Protein AF-A0A9P6FKT6-F1 (afdb_monomer)

Solvent-accessible surface area (backbone atoms only — not comparable to full-atom values): 11747 Å² total; per-residue (Å²): 127,68,67,65,59,50,51,54,50,52,52,52,50,52,52,50,52,52,50,49,52,50,50,51,51,48,51,54,47,50,63,70,66,49,71,76,77,70,48,78,55,97,65,66,48,31,38,35,36,41,23,12,37,68,32,39,19,70,89,50,87,62,50,102,85,41,67,44,21,54,38,38,55,48,65,63,50,52,77,70,40,83,84,63,68,70,24,74,44,64,39,68,52,31,34,83,82,35,32,37,64,43,42,20,52,51,88,77,43,89,55,90,74,62,33,49,56,38,53,54,46,67,66,37,71,75,53,39,65,28,42,33,39,39,38,38,54,40,73,42,24,71,73,37,74,82,79,59,49,50,45,67,53,42,50,53,34,50,52,52,38,51,52,53,54,68,73,43,60,94,59,85,54,52,74,45,81,47,69,58,86,65,86,66,42,84,77,81,45,53,73,69,47,48,50,42,53,52,50,32,32,53,56,50,53,68,71,72,108

pLDDT: mean 86.79, std 10.55, range [47.12, 97.44]

InterPro domains:
  IPR036514 SGNH hydrolase superfamily [G3DSA:3.40.50.1110] (35-209)

Foldseek 3Di:
DVPVVVVVVVVVVVVVVVVVVVVVVVVVVCVVPPDDQPQDDPDEAEEEEAEECQQQAPVDDDDPPQHHHPQRVCVVVVVVPPVPSHHYDYHGLYDYLDALLLLAQQVPHPDPDGRCSVVVLLPDPRNLRHQEYEYYHHLNLLVDVVVRQFLVNRLVSVVRSVVVSCVGHDDGHHYHYDQHDLVCCVPPPDPVSSVRSVSSRVSNVVVVD

Organism: NCBI:txid979761

Radius of gyration: 27.17 Å; Cα contacts (8 Å, |Δi|>4): 281; chains: 1; bounding box: 47×52×88 Å

Secondary structure (DSSP, 8-state):
-HHHHHHHHHHHHHHHHHHHHHHHHHHHHHHHHS----S--S-EEEEEEEESHHHHTTT---BTTB--HHHHHHHHHGGG-TT--SEEEEEEEE-TT--GGGGS-TTT---SSPP-HHHHHHH-HHHHT-SEEEEE--TTGGG-BTTB--HHHHHHHHHHHHHHHHHSSSS--EEEEPPPP-TTHHHH--HHHHHHHHHHHHHHHHHH-

Mean predicted aligned error: 9.85 Å

Structure (mmCIF, N/CA/C/O backbone):
data_AF-A0A9P6FKT6-F1
#
_entry.id   AF-A0A9P6FKT6-F1
#
loop_
_atom_site.group_PDB
_atom_site.id
_atom_site.type_symbol
_atom_site.label_atom_id
_atom_site.label_alt_id
_atom_site.label_comp_id
_atom_site.label_asym_id
_atom_site.label_entity_id
_atom_site.label_seq_id
_atom_site.pdbx_PDB_ins_code
_atom_site.Cartn_x
_atom_site.Cartn_y
_atom_site.Cartn_z
_atom_site.occupancy
_atom_site.B_iso_or_equiv
_atom_site.auth_seq_id
_atom_site.auth_comp_id
_atom_site.auth_asym_id
_atom_site.auth_atom_id
_atom_site.pdbx_PDB_model_num
ATOM 1 N N . MET A 1 1 ? -28.806 -34.125 67.312 1.00 55.69 1 MET A N 1
ATOM 2 C CA . MET A 1 1 ? -28.184 -32.831 66.933 1.00 55.69 1 MET A CA 1
ATOM 3 C C . MET A 1 1 ? -27.814 -32.693 65.443 1.00 55.69 1 MET A C 1
ATOM 5 O O . MET A 1 1 ? -27.577 -31.571 65.020 1.00 55.69 1 MET A O 1
ATOM 9 N N . GLY A 1 2 ? -27.825 -33.751 64.611 1.00 62.91 2 GLY A N 1
ATOM 10 C CA . GLY A 1 2 ? -27.436 -33.650 63.185 1.00 62.91 2 GLY A CA 1
ATOM 11 C C . GLY A 1 2 ? -28.454 -33.003 62.224 1.00 62.91 2 GLY A C 1
ATOM 12 O O . GLY A 1 2 ? -28.061 -32.458 61.196 1.00 62.91 2 GLY A O 1
ATOM 13 N N . GLY A 1 3 ? -29.753 -33.000 62.554 1.00 70.44 3 GLY A N 1
ATOM 14 C CA . GLY A 1 3 ? -30.801 -32.468 61.664 1.00 70.44 3 GLY A CA 1
ATOM 15 C C . GLY A 1 3 ? -30.738 -30.950 61.455 1.00 70.44 3 GLY A C 1
ATOM 16 O O . GLY A 1 3 ? -30.860 -30.475 60.331 1.00 70.44 3 GLY A O 1
ATOM 17 N N . ILE A 1 4 ? -30.458 -30.188 62.516 1.00 75.88 4 ILE A N 1
ATOM 18 C CA . ILE A 1 4 ? -30.400 -28.715 62.472 1.00 75.88 4 ILE A CA 1
ATOM 19 C C . ILE A 1 4 ? -29.209 -28.232 61.628 1.00 75.88 4 ILE A C 1
ATOM 21 O O . ILE A 1 4 ? -29.344 -27.297 60.841 1.00 75.88 4 ILE A O 1
ATOM 25 N N . GLN A 1 5 ? -28.058 -28.907 61.726 1.00 78.00 5 GLN A N 1
ATOM 26 C CA . GLN A 1 5 ? -26.889 -28.595 60.898 1.00 78.00 5 GLN A CA 1
ATOM 27 C C . GLN A 1 5 ? -27.121 -28.908 59.414 1.00 78.00 5 GLN A C 1
ATOM 29 O O . GLN A 1 5 ? -26.661 -28.159 58.552 1.00 78.00 5 GLN A O 1
ATOM 34 N N . SER A 1 6 ? -27.866 -29.976 59.107 1.00 79.81 6 SER A N 1
ATOM 35 C CA . SER A 1 6 ? -28.230 -30.324 57.729 1.00 79.81 6 SER A CA 1
ATOM 36 C C . SER A 1 6 ? -29.133 -29.260 57.095 1.00 79.81 6 SER A C 1
ATOM 38 O O . SER A 1 6 ? -28.854 -28.780 55.996 1.00 79.81 6 SER A O 1
ATOM 40 N N . VAL A 1 7 ? -30.149 -28.794 57.830 1.00 85.06 7 VAL A N 1
ATOM 41 C CA . VAL A 1 7 ? -31.054 -27.724 57.376 1.00 85.06 7 VAL A CA 1
ATOM 42 C C . VAL A 1 7 ? -30.296 -26.415 57.136 1.00 85.06 7 VAL A C 1
ATOM 44 O O . VAL A 1 7 ? -30.446 -25.809 56.077 1.00 85.06 7 VAL A O 1
ATOM 47 N N . PHE A 1 8 ? -29.411 -26.012 58.053 1.00 87.50 8 PHE A N 1
ATOM 48 C CA . PHE A 1 8 ? -28.569 -24.822 57.867 1.00 87.50 8 PHE A CA 1
ATOM 49 C C . PHE A 1 8 ? -27.692 -24.907 56.612 1.00 87.50 8 PHE A C 1
ATOM 51 O O . PHE A 1 8 ? -27.502 -23.913 55.908 1.00 87.50 8 PHE A O 1
ATOM 58 N N . ARG A 1 9 ? -27.169 -26.099 56.305 1.00 86.88 9 ARG A N 1
ATOM 59 C CA . ARG A 1 9 ? -26.341 -26.330 55.119 1.00 86.88 9 ARG A CA 1
ATOM 60 C C . ARG A 1 9 ? -27.159 -26.213 53.832 1.00 86.88 9 ARG A C 1
ATOM 62 O O . ARG A 1 9 ? -26.701 -25.560 52.899 1.00 86.88 9 ARG A O 1
ATOM 69 N N . ILE A 1 10 ? -28.368 -26.773 53.806 1.00 91.12 10 ILE A N 1
ATOM 70 C CA . ILE A 1 10 ? -29.293 -26.682 52.664 1.00 91.12 10 ILE A CA 1
ATOM 71 C C . ILE A 1 10 ? -29.686 -25.225 52.406 1.00 91.12 10 ILE A C 1
ATOM 73 O O . ILE A 1 10 ? -29.565 -24.752 51.277 1.00 91.12 10 ILE A O 1
ATOM 77 N N . VAL A 1 11 ? -30.070 -24.487 53.453 1.00 92.12 11 VAL A N 1
ATOM 78 C CA . VAL A 1 11 ? -30.431 -23.065 53.341 1.00 92.12 11 VAL A CA 1
ATOM 79 C C . VAL A 1 11 ? -29.253 -22.246 52.813 1.00 92.12 11 VAL A C 1
ATOM 81 O O . VAL A 1 11 ? -29.427 -21.444 51.900 1.00 92.12 11 VAL A O 1
ATOM 84 N N . LYS A 1 12 ? -28.036 -22.481 53.319 1.00 91.81 12 LYS A N 1
ATOM 85 C CA . LYS A 1 12 ? -26.830 -21.777 52.859 1.00 91.81 12 LYS A CA 1
ATOM 86 C C . LYS A 1 12 ? -26.520 -22.050 51.383 1.00 91.81 12 LYS A C 1
ATOM 88 O O . LYS A 1 12 ? -26.193 -21.115 50.650 1.00 91.81 12 LYS A O 1
ATOM 93 N N . VAL A 1 13 ? -26.624 -23.304 50.938 1.00 92.94 13 VAL A N 1
ATOM 94 C CA . VAL A 1 13 ? -26.422 -23.677 49.526 1.00 92.94 13 VAL A CA 1
ATOM 95 C C . VAL A 1 13 ? -27.481 -23.021 48.645 1.00 92.94 13 VAL A C 1
ATOM 97 O O . VAL A 1 13 ? -27.123 -22.382 47.660 1.00 92.94 13 VAL A O 1
ATOM 100 N N . PHE A 1 14 ? -28.755 -23.093 49.036 1.00 94.56 14 PHE A N 1
ATOM 101 C CA . PHE A 1 14 ? -29.853 -22.455 48.311 1.00 94.56 14 PHE A CA 1
ATOM 102 C C . PHE A 1 14 ? -29.625 -20.946 48.143 1.00 94.56 14 PHE A C 1
ATOM 104 O O . PHE A 1 14 ? -29.667 -20.434 47.028 1.00 94.56 14 PHE A O 1
ATOM 111 N N . LEU A 1 15 ? -29.273 -20.242 49.223 1.00 94.69 15 LEU A N 1
ATOM 112 C CA . LEU A 1 15 ? -28.990 -18.804 49.190 1.00 94.69 15 LEU A CA 1
ATOM 113 C C . LEU A 1 15 ? -27.784 -18.467 48.302 1.00 94.69 15 LEU A C 1
ATOM 115 O O . LEU A 1 15 ? -27.814 -17.483 47.567 1.00 94.69 15 LEU A O 1
ATOM 119 N N . THR A 1 16 ? -26.745 -19.305 48.323 1.00 92.94 16 THR A N 1
ATOM 120 C CA . THR A 1 16 ? -25.554 -19.131 47.475 1.00 92.94 16 THR A CA 1
ATOM 121 C C . THR A 1 16 ? -25.898 -19.286 45.994 1.00 92.94 16 THR A C 1
ATOM 123 O O . THR A 1 16 ? -25.468 -18.472 45.179 1.00 92.94 16 THR A O 1
ATOM 126 N N . VAL A 1 17 ? -26.711 -20.287 45.648 1.00 94.81 17 VAL A N 1
ATOM 127 C CA . VAL A 1 17 ? -27.193 -20.514 44.279 1.00 94.81 17 VAL A CA 1
ATOM 128 C C . VAL A 1 17 ? -28.079 -19.355 43.820 1.00 94.81 17 VAL A C 1
ATOM 130 O O . VAL A 1 17 ? -27.871 -18.826 42.730 1.00 94.81 17 VAL A O 1
ATOM 133 N N . CYS A 1 18 ? -29.000 -18.888 44.667 1.00 94.81 18 CYS A N 1
ATOM 134 C CA . CYS A 1 18 ? -29.830 -17.720 44.373 1.00 94.81 18 CYS A CA 1
ATOM 135 C C . CYS A 1 18 ? -28.979 -16.471 44.116 1.00 94.81 18 CYS A C 1
ATOM 137 O O . CYS A 1 18 ? -29.170 -15.812 43.099 1.00 94.81 18 CYS A O 1
ATOM 139 N N . ILE A 1 19 ? -27.996 -16.175 44.976 1.00 95.19 19 ILE A N 1
ATOM 140 C CA . ILE A 1 19 ? -27.073 -15.042 44.793 1.00 95.19 19 ILE A CA 1
ATOM 141 C C . ILE A 1 19 ? -26.264 -15.190 43.500 1.00 95.19 19 ILE A C 1
ATOM 143 O O . ILE A 1 19 ? -26.048 -14.198 42.804 1.00 95.19 19 ILE A O 1
ATOM 147 N N . PHE A 1 20 ? -25.815 -16.401 43.162 1.00 94.75 20 PHE A N 1
ATOM 148 C CA . PHE A 1 20 ? -25.083 -16.658 41.924 1.00 94.75 20 PHE A CA 1
ATOM 149 C C . PHE A 1 20 ? -25.928 -16.321 40.691 1.00 94.75 20 PHE A C 1
ATOM 151 O O . PHE A 1 20 ? -25.476 -15.551 39.844 1.00 94.75 20 PHE A O 1
ATOM 158 N N . TYR A 1 21 ? -27.171 -16.806 40.619 1.00 95.69 21 TYR A N 1
ATOM 159 C CA . TYR A 1 21 ? -28.069 -16.492 39.504 1.00 95.69 21 TYR A CA 1
ATOM 160 C C . TYR A 1 21 ? -28.479 -15.018 39.465 1.00 95.69 21 TYR A C 1
ATOM 162 O O . TYR A 1 21 ? -28.586 -14.451 38.381 1.00 95.69 21 TYR A O 1
ATOM 170 N N . LEU A 1 22 ? -28.632 -14.368 40.622 1.00 94.94 22 LEU A N 1
ATOM 171 C CA . LEU A 1 22 ? -28.893 -12.928 40.704 1.00 94.94 22 LEU A CA 1
ATOM 172 C C . LEU A 1 22 ? -27.715 -12.119 40.145 1.00 94.94 22 LEU A C 1
ATOM 174 O O . LEU A 1 22 ? -27.918 -11.193 39.365 1.00 94.94 22 LEU A O 1
ATOM 178 N N . LYS A 1 23 ? -26.477 -12.509 40.477 1.00 91.50 23 LYS A N 1
ATOM 179 C CA . LYS A 1 23 ? -25.261 -11.911 39.906 1.00 91.50 23 LYS A CA 1
ATOM 180 C C . LYS A 1 23 ? -25.147 -12.171 38.407 1.00 91.50 23 LYS A C 1
ATOM 182 O O . LYS A 1 23 ? -24.790 -11.256 37.674 1.00 91.50 23 LYS A O 1
ATOM 187 N N . LEU A 1 24 ? -25.471 -13.378 37.943 1.00 92.38 24 LEU A N 1
ATOM 188 C CA . LEU A 1 24 ? -25.461 -13.709 36.518 1.00 92.38 24 LEU A CA 1
ATOM 189 C C . LEU A 1 24 ? -26.480 -12.851 35.752 1.00 92.38 24 LEU A C 1
ATOM 191 O O . LEU A 1 24 ? -26.141 -12.225 34.752 1.00 92.38 24 LEU A O 1
ATOM 195 N N . GLY A 1 25 ? -27.706 -12.755 36.274 1.00 92.38 25 GLY A N 1
ATOM 196 C CA . GLY A 1 25 ? -28.758 -11.894 35.738 1.00 92.38 25 GLY A CA 1
ATOM 197 C C . GLY A 1 25 ? -28.356 -10.421 35.737 1.00 92.38 25 GLY A C 1
ATOM 198 O O . GLY A 1 25 ? -28.562 -9.737 34.740 1.00 92.38 25 GLY A O 1
ATOM 199 N N . PHE A 1 26 ? -27.700 -9.949 36.801 1.00 90.38 26 PHE A N 1
ATOM 200 C CA . PHE A 1 26 ? -27.157 -8.593 36.868 1.00 90.38 26 PHE A CA 1
ATOM 201 C C . PHE A 1 26 ? -26.069 -8.347 35.815 1.00 90.38 26 PHE A C 1
ATOM 203 O O . PHE A 1 26 ? -26.076 -7.294 35.193 1.00 90.38 26 PHE A O 1
ATOM 210 N N . ILE A 1 27 ? -25.174 -9.307 35.555 1.00 87.25 27 ILE A N 1
ATOM 211 C CA . ILE A 1 27 ? -24.160 -9.197 34.491 1.00 87.25 27 ILE A CA 1
ATOM 212 C C . ILE A 1 27 ? -24.825 -9.119 33.112 1.00 87.25 27 ILE A C 1
ATOM 214 O O . ILE A 1 27 ? -24.447 -8.280 32.296 1.00 87.25 27 ILE A O 1
ATOM 218 N N . HIS A 1 28 ? -25.832 -9.954 32.847 1.00 83.69 28 HIS A N 1
ATOM 219 C CA . HIS A 1 28 ? -26.574 -9.907 31.585 1.00 83.69 28 HIS A CA 1
ATOM 220 C C . HIS A 1 28 ? -27.345 -8.594 31.417 1.00 83.69 28 HIS A C 1
ATOM 222 O O . HIS A 1 28 ? -27.323 -8.010 30.335 1.00 83.69 28 HIS A O 1
ATOM 228 N N . LEU A 1 29 ? -27.971 -8.101 32.487 1.00 85.06 29 LEU A N 1
ATOM 229 C CA . LEU A 1 29 ? -28.675 -6.824 32.495 1.00 85.06 29 LEU A CA 1
ATOM 230 C C . LEU A 1 29 ? -27.705 -5.653 32.297 1.00 85.06 29 LEU A C 1
ATOM 232 O O . LEU A 1 29 ? -27.955 -4.804 31.451 1.00 85.06 29 LEU A O 1
ATOM 236 N N . ALA A 1 30 ? -26.579 -5.635 33.014 1.00 83.62 30 ALA A N 1
ATOM 237 C CA . ALA A 1 30 ? -25.536 -4.625 32.864 1.00 83.62 30 ALA A CA 1
ATOM 238 C C . ALA A 1 30 ? -24.989 -4.608 31.433 1.00 83.62 30 ALA A C 1
ATOM 240 O O . ALA A 1 30 ? -24.900 -3.546 30.836 1.00 83.62 30 ALA A O 1
ATOM 241 N N . ARG A 1 31 ? -24.736 -5.776 30.835 1.00 76.69 31 ARG A N 1
ATOM 242 C CA . ARG A 1 31 ? -24.299 -5.896 29.438 1.00 76.69 31 ARG A CA 1
ATOM 243 C C . ARG A 1 31 ? -25.372 -5.472 28.427 1.00 76.69 31 ARG A C 1
ATOM 245 O O . ARG A 1 31 ? -25.035 -4.983 27.357 1.00 76.69 31 ARG A O 1
ATOM 252 N N . SER A 1 32 ? -26.654 -5.661 28.743 1.00 72.00 32 SER A N 1
ATOM 253 C CA . SER A 1 32 ? -27.768 -5.217 27.893 1.00 72.00 32 SER A CA 1
ATOM 254 C C . SER A 1 32 ? -28.060 -3.719 28.018 1.00 72.00 32 SER A C 1
ATOM 256 O O . SER A 1 32 ? -28.623 -3.137 27.095 1.00 72.00 32 SER A O 1
ATOM 258 N N . LEU A 1 33 ? -27.734 -3.119 29.165 1.00 77.56 33 LEU A N 1
ATOM 259 C CA . LEU A 1 33 ? -27.891 -1.691 29.450 1.00 77.56 33 LEU A CA 1
ATOM 260 C C . LEU A 1 33 ? -26.617 -0.891 29.166 1.00 77.56 33 LEU A C 1
ATOM 262 O O . LEU A 1 33 ? -26.672 0.339 29.139 1.00 77.56 33 LEU A O 1
ATOM 266 N N . GLU A 1 34 ? -25.481 -1.563 28.965 1.00 59.28 34 GLU A N 1
ATOM 267 C CA . GLU A 1 34 ? -24.244 -0.932 28.529 1.00 59.28 34 GLU A CA 1
ATOM 268 C C . GLU A 1 34 ? -24.529 -0.186 27.220 1.00 59.28 34 GLU A C 1
ATOM 270 O O . GLU A 1 34 ? -24.932 -0.803 26.227 1.00 59.28 34 GLU A O 1
ATOM 275 N N . PRO A 1 35 ? -24.357 1.149 27.191 1.00 56.59 35 PRO A N 1
ATOM 276 C CA . PRO A 1 35 ? -24.501 1.885 25.952 1.00 56.59 35 PRO A CA 1
ATOM 277 C C . PRO A 1 35 ? -23.503 1.299 24.959 1.00 56.59 35 PRO A C 1
ATOM 279 O O . PRO A 1 35 ? -22.335 1.108 25.306 1.00 56.59 35 PRO A O 1
ATOM 282 N N . ALA A 1 36 ? -23.965 1.018 23.736 1.00 56.91 36 ALA A N 1
ATOM 283 C CA . ALA A 1 36 ? -23.102 0.544 22.663 1.00 56.91 36 ALA A CA 1
ATOM 284 C C . ALA A 1 36 ? -21.822 1.386 22.662 1.00 56.91 36 ALA A C 1
ATOM 286 O O . ALA A 1 36 ? -21.895 2.619 22.581 1.00 56.91 36 ALA A O 1
ATOM 287 N N . LEU A 1 37 ? -20.672 0.726 22.850 1.00 51.94 37 LEU A N 1
ATOM 288 C CA . LEU A 1 37 ? -19.381 1.397 22.969 1.00 51.94 37 LEU A CA 1
ATOM 289 C C . LEU A 1 37 ? -19.263 2.384 21.807 1.00 51.94 37 LEU A C 1
ATOM 291 O O . LEU A 1 37 ? -19.314 1.992 20.641 1.00 51.94 37 LEU A O 1
ATOM 295 N N . ARG A 1 38 ? -19.187 3.683 22.118 1.00 47.12 38 ARG A N 1
ATOM 296 C CA . ARG A 1 38 ? -19.104 4.728 21.095 1.00 47.12 38 ARG A CA 1
ATOM 297 C C . ARG A 1 38 ? -17.785 4.556 20.348 1.00 47.12 38 ARG A C 1
ATOM 299 O O . ARG A 1 38 ? -16.755 5.051 20.786 1.00 47.12 38 ARG A O 1
ATOM 306 N N . THR A 1 39 ? -17.837 3.911 19.189 1.00 51.34 39 THR A N 1
ATOM 307 C CA . THR A 1 39 ? -16.699 3.739 18.272 1.00 51.34 39 THR A CA 1
ATOM 308 C C . THR A 1 39 ? -16.292 5.039 17.578 1.00 51.34 39 THR A C 1
ATOM 310 O O . THR A 1 39 ? -15.305 5.060 16.858 1.00 51.34 39 THR A O 1
ATOM 313 N N . LYS A 1 40 ? -17.023 6.144 17.791 1.00 49.72 40 LYS A N 1
ATOM 314 C CA . LYS A 1 40 ? -16.723 7.482 17.261 1.00 49.72 40 LYS A CA 1
ATOM 315 C C . LYS A 1 40 ? -16.350 8.421 18.410 1.00 49.72 40 LYS A C 1
ATOM 317 O O . LYS A 1 40 ? -17.212 9.074 18.999 1.00 49.72 40 LYS A O 1
ATOM 322 N N . GLY A 1 41 ? -15.065 8.435 18.755 1.00 52.81 41 GLY A N 1
ATOM 323 C CA . GLY A 1 41 ? -14.479 9.295 19.786 1.00 52.81 41 GLY A CA 1
ATOM 324 C C . GLY A 1 41 ? -13.796 10.546 19.219 1.00 52.81 41 GLY A C 1
ATOM 325 O O . GLY A 1 41 ? -13.660 10.717 18.012 1.00 52.81 41 GLY A O 1
ATOM 326 N N . ARG A 1 42 ? -13.340 11.432 20.115 1.00 54.97 42 ARG A N 1
ATOM 327 C CA . ARG A 1 42 ? -12.569 12.648 19.773 1.00 54.97 42 ARG A CA 1
ATOM 328 C C . ARG A 1 42 ? -11.134 12.330 19.313 1.00 54.97 42 ARG A C 1
ATOM 330 O O . ARG A 1 42 ? -10.513 13.151 18.645 1.00 54.97 42 ARG A O 1
ATOM 337 N N . TYR A 1 43 ? -10.638 11.140 19.656 1.00 64.69 43 TYR A N 1
ATOM 338 C CA . TYR A 1 43 ? -9.369 10.581 19.198 1.00 64.69 43 TYR A CA 1
ATOM 339 C C . TYR A 1 43 ? -9.649 9.640 18.023 1.00 64.69 43 TYR A C 1
ATOM 341 O O . TYR A 1 43 ? -10.164 8.539 18.215 1.00 64.69 43 TYR A O 1
ATOM 349 N N . ASN A 1 44 ? -9.372 10.115 16.810 1.00 76.50 44 ASN A N 1
ATOM 350 C CA . ASN A 1 44 ? -9.449 9.317 15.593 1.00 76.50 44 ASN A CA 1
ATOM 351 C C . ASN A 1 44 ? -8.030 8.968 15.163 1.00 76.50 44 ASN A C 1
ATOM 353 O O . ASN A 1 44 ? -7.228 9.864 14.889 1.00 76.50 44 ASN A O 1
ATOM 357 N N . HIS A 1 45 ? -7.746 7.676 15.102 1.00 86.94 45 HIS A N 1
ATOM 358 C CA . HIS A 1 45 ? -6.536 7.159 14.489 1.00 86.94 45 HIS A CA 1
ATOM 359 C C . HIS A 1 45 ? -6.721 7.175 12.975 1.00 86.94 45 HIS A C 1
ATOM 361 O O . HIS A 1 45 ? -7.853 7.141 12.482 1.00 86.94 45 HIS A O 1
ATOM 367 N N . SER A 1 46 ? -5.632 7.271 12.219 1.00 89.62 46 SER A N 1
ATOM 368 C CA . SER A 1 46 ? -5.735 7.305 10.762 1.00 89.62 46 SER A CA 1
ATOM 369 C C . SER A 1 46 ? -4.694 6.442 10.076 1.00 89.62 46 SER A C 1
ATOM 371 O O . SER A 1 46 ? -3.529 6.402 10.477 1.00 89.62 46 SER A O 1
ATOM 373 N N . ILE A 1 47 ? -5.165 5.762 9.034 1.00 92.56 47 ILE A N 1
ATOM 374 C CA . ILE A 1 47 ? -4.385 4.939 8.120 1.00 92.56 47 ILE A CA 1
ATOM 375 C C . ILE A 1 47 ? -4.467 5.607 6.755 1.00 92.56 47 ILE A C 1
ATOM 377 O O . ILE A 1 47 ? -5.565 5.876 6.259 1.00 92.56 47 ILE A O 1
ATOM 381 N N . VAL A 1 48 ? -3.321 5.873 6.139 1.00 93.50 48 VAL A N 1
ATOM 382 C CA . VAL A 1 48 ? -3.271 6.292 4.738 1.00 93.50 48 VAL A CA 1
ATOM 383 C C . VAL A 1 48 ? -2.715 5.148 3.904 1.00 93.50 48 VAL A C 1
ATOM 385 O O . VAL A 1 48 ? -1.716 4.530 4.266 1.00 93.50 48 VAL A O 1
ATOM 388 N N . ILE A 1 49 ? -3.387 4.851 2.801 1.00 95.25 49 ILE A N 1
ATOM 389 C CA . ILE A 1 49 ? -2.938 3.868 1.824 1.00 95.25 49 ILE A CA 1
ATOM 390 C C . ILE A 1 49 ? -2.441 4.649 0.618 1.00 95.25 49 ILE A C 1
ATOM 392 O O . ILE A 1 49 ? -3.210 5.369 -0.017 1.00 95.25 49 ILE A O 1
ATOM 396 N N . ILE A 1 50 ? -1.152 4.532 0.343 1.00 95.31 50 ILE A N 1
ATOM 397 C CA . ILE A 1 50 ? -0.490 5.067 -0.839 1.00 95.31 50 ILE A CA 1
ATOM 398 C C . ILE A 1 50 ? -0.338 3.917 -1.818 1.00 95.31 50 ILE A C 1
ATOM 400 O O . ILE A 1 50 ? 0.097 2.832 -1.433 1.00 95.31 50 ILE A O 1
ATOM 404 N N . GLY A 1 51 ? -0.669 4.143 -3.080 1.00 94.50 51 GLY A N 1
ATOM 405 C CA . GLY A 1 51 ? -0.460 3.100 -4.059 1.00 94.50 51 GLY A CA 1
ATOM 406 C C . GLY A 1 51 ? -0.847 3.473 -5.469 1.00 94.50 51 GLY A C 1
ATOM 407 O O . GLY A 1 51 ? -1.133 4.630 -5.781 1.00 94.50 51 GLY A O 1
ATOM 408 N N . ASP A 1 52 ? -0.845 2.454 -6.305 1.00 94.06 52 ASP A N 1
ATOM 409 C CA . ASP A 1 52 ? -1.223 2.524 -7.704 1.00 94.06 52 ASP A CA 1
ATOM 410 C C . ASP A 1 52 ? -2.673 2.039 -7.908 1.00 94.06 52 ASP A C 1
ATOM 412 O O . ASP A 1 52 ? -3.545 2.252 -7.054 1.00 94.06 52 ASP A O 1
ATOM 416 N N . ASP A 1 53 ? -2.947 1.412 -9.051 1.00 92.12 53 ASP A N 1
ATOM 417 C CA . ASP A 1 53 ? -4.272 0.951 -9.463 1.00 92.12 53 ASP A CA 1
ATOM 418 C C . ASP A 1 53 ? -4.909 -0.012 -8.459 1.00 92.12 53 ASP A C 1
ATOM 420 O O . ASP A 1 53 ? -6.110 0.078 -8.183 1.00 92.12 53 ASP A O 1
ATOM 424 N N . HIS A 1 54 ? -4.110 -0.892 -7.854 1.00 89.50 54 HIS A N 1
ATOM 425 C CA . HIS A 1 54 ? -4.611 -1.850 -6.872 1.00 89.50 54 HIS A CA 1
ATOM 426 C C . HIS A 1 54 ? -5.034 -1.168 -5.570 1.00 89.50 54 HIS A C 1
ATOM 428 O O . HIS A 1 54 ? -6.065 -1.513 -4.992 1.00 89.50 54 HIS A O 1
ATOM 434 N N . ALA A 1 55 ? -4.282 -0.163 -5.115 1.00 91.00 55 ALA A N 1
ATOM 435 C CA . ALA A 1 55 ? -4.674 0.614 -3.943 1.00 91.00 55 ALA A CA 1
ATOM 436 C C . ALA A 1 55 ? -5.944 1.427 -4.215 1.00 91.00 55 ALA A C 1
ATOM 438 O O . ALA A 1 55 ? -6.837 1.482 -3.363 1.00 91.00 55 ALA A O 1
ATOM 439 N N . LEU A 1 56 ? -6.047 2.020 -5.410 1.00 90.00 56 LEU A N 1
ATOM 440 C CA . LEU A 1 56 ? -7.221 2.772 -5.852 1.00 90.00 56 LEU A CA 1
ATOM 441 C C . LEU A 1 56 ? -8.471 1.880 -5.985 1.00 90.00 56 LEU A C 1
ATOM 443 O O . LEU A 1 56 ? -9.586 2.349 -5.741 1.00 90.00 56 LEU A O 1
ATOM 447 N N . GLY A 1 57 ? -8.282 0.599 -6.310 1.00 89.00 57 GLY A N 1
ATOM 448 C CA . GLY A 1 57 ? -9.353 -0.371 -6.546 1.00 89.00 57 GLY A CA 1
ATOM 449 C C . GLY A 1 57 ? -9.864 -0.353 -7.979 1.00 89.00 57 GLY A C 1
ATOM 450 O O . GLY A 1 57 ? -11.070 -0.395 -8.217 1.00 89.00 57 GLY A O 1
ATOM 451 N N . VAL A 1 58 ? -8.960 -0.225 -8.950 1.00 87.56 58 VAL A N 1
ATOM 452 C CA . VAL A 1 58 ? -9.316 -0.330 -10.369 1.00 87.56 58 VAL A CA 1
ATOM 453 C C . VAL A 1 58 ? -9.834 -1.740 -10.651 1.00 87.56 58 VAL A C 1
ATOM 455 O O . VAL A 1 58 ? -9.152 -2.723 -10.383 1.00 87.56 58 VAL A O 1
ATOM 458 N N . GLY A 1 59 ? -11.044 -1.830 -11.202 1.00 80.75 59 GLY A N 1
ATOM 459 C CA . GLY A 1 59 ? -11.732 -3.103 -11.437 1.00 80.75 59 GLY A CA 1
ATOM 460 C C . GLY A 1 59 ? -12.662 -3.536 -10.300 1.00 80.75 59 GLY A C 1
ATOM 461 O O . GLY A 1 59 ? -13.433 -4.476 -10.488 1.00 80.75 59 GLY A O 1
ATOM 462 N N . ASP A 1 60 ? -12.667 -2.830 -9.165 1.00 84.44 60 ASP A N 1
ATOM 463 C CA . ASP A 1 60 ? -13.624 -3.097 -8.095 1.00 84.44 60 ASP A CA 1
ATOM 464 C C . ASP A 1 60 ? -15.043 -2.681 -8.495 1.00 84.44 60 ASP A C 1
ATOM 466 O O . ASP A 1 60 ? -15.275 -1.653 -9.143 1.00 84.44 60 ASP A O 1
ATOM 470 N N . TYR A 1 61 ? -16.023 -3.455 -8.028 1.00 78.06 61 TYR A N 1
ATOM 471 C CA . TYR A 1 61 ? -17.426 -3.085 -8.147 1.00 78.06 61 TYR A CA 1
ATOM 472 C C . TYR A 1 61 ? -17.726 -1.887 -7.240 1.00 78.06 61 TYR A C 1
ATOM 474 O O . TYR A 1 61 ? -17.851 -2.022 -6.021 1.00 78.06 61 TYR A O 1
ATOM 482 N N . THR A 1 62 ? -17.853 -0.710 -7.846 1.00 71.62 62 THR A N 1
ATOM 483 C CA . THR A 1 62 ? -18.234 0.525 -7.158 1.00 71.62 62 THR A CA 1
ATOM 484 C C . THR A 1 62 ? -19.704 0.831 -7.384 1.00 71.62 62 THR A C 1
ATOM 486 O O . THR A 1 62 ? -20.245 0.651 -8.474 1.00 71.62 62 THR A O 1
ATOM 489 N N . THR A 1 63 ? -20.373 1.310 -6.340 1.00 68.56 63 THR A N 1
ATOM 490 C CA . THR A 1 63 ? -21.718 1.887 -6.452 1.00 68.56 63 THR A CA 1
ATOM 491 C C . THR A 1 63 ? -21.676 3.329 -5.968 1.00 68.56 63 THR A C 1
ATOM 493 O O . THR A 1 63 ? -20.703 3.753 -5.352 1.00 68.56 63 THR A O 1
ATOM 496 N N . LEU A 1 64 ? -22.757 4.086 -6.173 1.00 67.31 64 LEU A N 1
ATOM 497 C CA . LEU A 1 64 ? -22.905 5.443 -5.624 1.00 67.31 64 LEU A CA 1
ATOM 498 C C . LEU A 1 64 ? -22.620 5.536 -4.110 1.00 67.31 64 LEU A C 1
ATOM 500 O O . LEU A 1 64 ? -22.301 6.614 -3.618 1.00 67.31 64 LEU A O 1
ATOM 504 N N . THR A 1 65 ? -22.732 4.425 -3.373 1.00 64.25 65 THR A N 1
ATOM 505 C CA . THR A 1 65 ? -22.529 4.363 -1.918 1.00 64.25 65 THR A CA 1
ATOM 506 C C . THR A 1 65 ? -21.356 3.481 -1.482 1.00 64.25 65 THR A C 1
ATOM 508 O O . THR A 1 65 ? -20.991 3.512 -0.308 1.00 64.25 65 THR A O 1
ATOM 511 N N . ALA A 1 66 ? -20.784 2.673 -2.379 1.00 63.50 66 ALA A N 1
ATOM 512 C CA . ALA A 1 66 ? -19.667 1.777 -2.085 1.00 63.50 66 ALA A CA 1
ATOM 513 C C . ALA A 1 66 ? -18.389 2.317 -2.733 1.00 63.50 66 ALA A C 1
ATOM 515 O O . ALA A 1 66 ? -18.319 2.469 -3.952 1.00 63.50 66 ALA A O 1
ATOM 516 N N . GLY A 1 67 ? -17.391 2.618 -1.900 1.00 71.81 67 GLY A N 1
ATOM 517 C CA . GLY A 1 67 ? -16.071 3.036 -2.367 1.00 71.81 67 GLY A CA 1
ATOM 518 C C . GLY A 1 67 ? -15.285 1.871 -2.972 1.00 71.81 67 GLY A C 1
ATOM 519 O O . GLY A 1 67 ? -15.661 0.712 -2.818 1.00 71.81 67 GLY A O 1
ATOM 520 N N . SER A 1 68 ? -14.176 2.177 -3.638 1.00 81.31 68 SER A N 1
ATOM 521 C CA . SER A 1 68 ? -13.245 1.185 -4.185 1.00 81.31 68 SER A CA 1
ATOM 522 C C . SER A 1 68 ? -11.976 1.051 -3.352 1.00 81.31 68 SER A C 1
ATOM 524 O O . SER A 1 68 ? -11.604 1.932 -2.562 1.00 81.31 68 SER A O 1
ATOM 526 N N . GLY A 1 69 ? -11.278 -0.050 -3.601 1.00 85.75 69 GLY A N 1
ATOM 527 C CA . GLY A 1 69 ? -9.898 -0.254 -3.223 1.00 85.75 69 GLY A CA 1
ATOM 528 C C . GLY A 1 69 ? -9.723 -0.721 -1.796 1.00 85.75 69 GLY A C 1
ATOM 529 O O . GLY A 1 69 ? -10.665 -0.868 -1.005 1.00 85.75 69 GLY A O 1
ATOM 530 N N . LEU A 1 70 ? -8.455 -0.916 -1.452 1.00 86.50 70 LEU A N 1
ATOM 531 C CA . LEU A 1 70 ? -8.046 -1.481 -0.173 1.00 86.50 70 LEU A CA 1
ATOM 532 C C . LEU A 1 70 ? -8.589 -0.678 1.016 1.00 86.50 70 LEU A C 1
ATOM 534 O O . LEU A 1 70 ? -9.012 -1.254 2.016 1.00 86.50 70 LEU A O 1
ATOM 538 N N . ALA A 1 71 ? -8.643 0.651 0.894 1.00 89.00 71 ALA A N 1
ATOM 539 C CA . ALA A 1 71 ? -9.146 1.521 1.953 1.00 89.00 71 ALA A CA 1
ATOM 540 C C . ALA A 1 71 ? -10.622 1.264 2.274 1.00 89.00 71 ALA A C 1
ATOM 542 O O . ALA A 1 71 ? -11.002 1.264 3.445 1.00 89.00 71 ALA A O 1
ATOM 543 N N . HIS A 1 72 ? -11.452 1.043 1.250 1.00 87.88 72 HIS A N 1
ATOM 544 C CA . HIS A 1 72 ? -12.869 0.765 1.451 1.00 87.88 72 HIS A CA 1
ATOM 545 C C . HIS A 1 72 ? -13.078 -0.620 2.066 1.00 87.88 72 HIS A C 1
ATOM 547 O O . HIS A 1 72 ? -13.843 -0.754 3.022 1.00 87.88 72 HIS A O 1
ATOM 553 N N . GLN A 1 73 ? -12.356 -1.631 1.570 1.00 89.25 73 GLN A N 1
ATOM 554 C CA . GLN A 1 73 ? -12.447 -2.989 2.107 1.00 89.25 73 GLN A CA 1
ATOM 555 C C . GLN A 1 73 ? -11.982 -3.046 3.566 1.00 89.25 73 GLN A C 1
ATOM 557 O O . GLN A 1 73 ? -12.720 -3.540 4.417 1.00 89.25 73 GLN A O 1
ATOM 562 N N . LEU A 1 74 ? -10.837 -2.445 3.913 1.00 88.94 74 LEU A N 1
ATOM 563 C CA . LEU A 1 74 ? -10.407 -2.372 5.315 1.00 88.94 74 LEU A CA 1
ATOM 564 C C . LEU A 1 74 ? -11.411 -1.606 6.184 1.00 88.94 74 LEU A C 1
ATOM 566 O O . LEU A 1 74 ? -11.686 -2.029 7.302 1.00 88.94 74 LEU A O 1
ATOM 570 N N . ALA A 1 75 ? -11.993 -0.509 5.692 1.00 86.81 75 ALA A N 1
ATOM 571 C CA . ALA A 1 75 ? -12.997 0.238 6.451 1.00 86.81 75 ALA A CA 1
ATOM 572 C C . ALA A 1 75 ? -14.266 -0.586 6.738 1.00 86.81 75 ALA A C 1
ATOM 574 O O . ALA A 1 75 ? -14.959 -0.314 7.719 1.00 86.81 75 ALA A O 1
ATOM 575 N N . LYS A 1 76 ? -14.563 -1.594 5.908 1.00 86.62 76 LYS A N 1
ATOM 576 C CA . LYS A 1 76 ? -15.663 -2.546 6.102 1.00 86.62 76 LYS A CA 1
ATOM 577 C C . LYS A 1 76 ? -15.294 -3.700 7.037 1.00 86.62 76 LYS A C 1
ATOM 579 O O . LYS A 1 76 ? -16.156 -4.160 7.784 1.00 86.62 76 LYS A O 1
ATOM 584 N N . GLU A 1 77 ? -14.050 -4.172 6.995 1.00 89.12 77 GLU A N 1
ATOM 585 C CA . GLU A 1 77 ? -13.588 -5.296 7.820 1.00 89.12 77 GLU A CA 1
ATOM 586 C C . GLU A 1 77 ? -13.214 -4.872 9.249 1.00 89.12 77 GLU A C 1
ATOM 588 O O . GLU A 1 77 ? -13.558 -5.576 10.195 1.00 89.12 77 GLU A O 1
ATOM 593 N N . LEU A 1 78 ? -12.603 -3.697 9.444 1.00 86.44 78 LEU A N 1
ATOM 594 C CA . LEU A 1 78 ? -12.171 -3.217 10.766 1.00 86.44 78 LEU A CA 1
ATOM 595 C C . LEU A 1 78 ? -13.290 -3.202 11.827 1.00 86.44 78 LEU A C 1
ATOM 597 O O . LEU A 1 78 ? -13.038 -3.656 12.940 1.00 86.44 78 LEU A O 1
ATOM 601 N N . PRO A 1 79 ? -14.526 -2.745 11.537 1.00 82.56 79 PRO A N 1
ATOM 602 C CA . PRO A 1 79 ? -15.602 -2.743 12.528 1.00 82.56 79 PRO A CA 1
ATOM 603 C C . PRO A 1 79 ? -16.127 -4.134 12.894 1.00 82.56 79 PRO A C 1
ATOM 605 O O . PRO A 1 79 ? -16.826 -4.264 13.898 1.00 82.56 79 PRO A O 1
ATOM 608 N N . LYS A 1 80 ? -15.854 -5.163 12.078 1.00 86.44 80 LYS A N 1
ATOM 609 C CA . LYS A 1 80 ? -16.263 -6.541 12.388 1.00 86.44 80 LYS A CA 1
ATOM 610 C C . LYS A 1 80 ? -15.409 -7.144 13.497 1.00 86.44 80 LYS A C 1
ATOM 612 O O . LYS A 1 80 ? -15.858 -8.062 14.180 1.00 86.44 80 LYS A O 1
ATOM 617 N N . GLU A 1 81 ? -14.200 -6.627 13.682 1.00 85.88 81 GLU A N 1
ATOM 618 C CA . GLU A 1 81 ? -13.288 -7.095 14.708 1.00 85.88 81 GLU A CA 1
ATOM 619 C C . GLU A 1 81 ? -13.658 -6.493 16.071 1.00 85.88 81 GLU A C 1
ATOM 621 O O . GLU A 1 81 ? -13.383 -5.331 16.374 1.00 85.88 81 GLU A O 1
ATOM 626 N N . SER A 1 82 ? -14.287 -7.310 16.918 1.00 79.75 82 SER A N 1
ATOM 627 C CA . SER A 1 82 ? -14.802 -6.886 18.228 1.00 79.75 82 SER A CA 1
ATOM 628 C C . SER A 1 82 ? -13.723 -6.407 19.208 1.00 79.75 82 SER A C 1
ATOM 630 O O . SER A 1 82 ? -14.028 -5.697 20.173 1.00 79.75 82 SER A O 1
ATOM 632 N N . SER A 1 83 ? -12.461 -6.783 18.979 1.00 83.75 83 SER A N 1
ATOM 633 C CA . SER A 1 83 ? -11.332 -6.333 19.794 1.00 83.75 83 SER A CA 1
ATOM 634 C C . SER A 1 83 ? -10.900 -4.892 19.491 1.00 83.75 83 SER A C 1
ATOM 636 O O . SER A 1 83 ? -10.358 -4.224 20.378 1.00 83.75 83 SER A O 1
ATOM 638 N N . ILE A 1 84 ? -11.190 -4.364 18.295 1.00 82.50 84 ILE A N 1
ATOM 639 C CA . ILE A 1 84 ? -10.828 -2.996 17.906 1.00 82.50 84 ILE A CA 1
ATOM 640 C C . ILE A 1 84 ? -11.864 -2.018 18.467 1.00 82.50 84 ILE A C 1
ATOM 642 O O . ILE A 1 84 ? -12.955 -1.830 17.936 1.00 82.50 84 ILE A O 1
ATOM 646 N N . ARG A 1 85 ? -11.503 -1.358 19.571 1.00 76.44 85 ARG A N 1
ATOM 647 C CA . ARG A 1 85 ? -12.379 -0.397 20.271 1.00 76.44 85 ARG A CA 1
ATOM 648 C C . ARG A 1 85 ? -12.168 1.061 19.855 1.00 76.44 85 ARG A C 1
ATOM 650 O O . ARG A 1 85 ? -12.954 1.926 20.237 1.00 76.44 85 ARG A O 1
ATOM 657 N N . GLN A 1 86 ? -11.091 1.345 19.125 1.00 80.31 86 GLN A N 1
ATOM 658 C CA . GLN A 1 86 ? -10.712 2.692 18.697 1.00 80.31 86 GLN A CA 1
ATOM 659 C C . GLN A 1 86 ? -11.314 3.050 17.332 1.00 80.31 86 GLN A C 1
ATOM 661 O O . GLN A 1 86 ? -11.548 2.186 16.492 1.00 80.31 86 GLN A O 1
ATOM 666 N N . SER A 1 87 ? -11.536 4.347 17.111 1.00 82.12 87 SER A N 1
ATOM 667 C CA . SER A 1 87 ? -12.005 4.885 15.832 1.00 82.12 87 SER A CA 1
ATOM 668 C C . SER A 1 87 ? -10.842 5.004 14.849 1.00 82.12 87 SER A C 1
ATOM 670 O O . SER A 1 87 ? -9.885 5.732 15.127 1.00 82.12 87 SER A O 1
ATOM 672 N N . TRP A 1 88 ? -10.948 4.346 13.694 1.00 86.56 88 TRP A N 1
ATOM 673 C CA . TRP A 1 88 ? -9.957 4.407 12.620 1.00 86.56 88 TRP A CA 1
ATOM 674 C C . TRP A 1 88 ? -10.547 5.059 11.372 1.00 86.56 88 TRP A C 1
ATOM 676 O O . TRP A 1 88 ? -11.614 4.679 10.893 1.00 86.56 88 TRP A O 1
ATOM 686 N N . GLN A 1 89 ? -9.841 6.050 10.838 1.00 87.56 89 GLN A N 1
ATOM 687 C CA . GLN A 1 89 ? -10.156 6.693 9.568 1.00 87.56 89 GLN A CA 1
ATOM 688 C C . GLN A 1 89 ? -9.188 6.210 8.500 1.00 87.56 89 GLN A C 1
ATOM 690 O O . GLN A 1 89 ? -7.974 6.254 8.685 1.00 87.56 89 GLN A O 1
ATOM 695 N N . LEU A 1 90 ? -9.734 5.766 7.374 1.00 89.31 90 LEU A N 1
ATOM 696 C CA . LEU A 1 90 ? -8.951 5.230 6.276 1.00 89.31 90 LEU A CA 1
ATOM 697 C C . LEU A 1 90 ? -9.006 6.187 5.105 1.00 89.31 90 LEU A C 1
ATOM 699 O O . LEU A 1 90 ? -10.076 6.656 4.713 1.00 89.31 90 LEU A O 1
ATOM 703 N N . PHE A 1 91 ? -7.837 6.470 4.551 1.00 90.19 91 PHE A N 1
ATOM 704 C CA . PHE A 1 91 ? -7.698 7.361 3.418 1.00 90.19 91 PHE A CA 1
ATOM 705 C C . PHE A 1 91 ? -7.026 6.638 2.269 1.00 90.19 91 PHE A C 1
ATOM 707 O O . PHE A 1 91 ? -5.891 6.184 2.389 1.00 90.19 91 PHE A O 1
ATOM 714 N N . ASN A 1 92 ? -7.739 6.568 1.150 1.00 90.56 92 ASN A N 1
ATOM 715 C CA . ASN A 1 92 ? -7.182 6.075 -0.093 1.00 90.56 92 ASN A CA 1
ATOM 716 C C . ASN A 1 92 ? -6.453 7.210 -0.812 1.00 90.56 92 ASN A C 1
ATOM 718 O O . ASN A 1 92 ? -7.044 8.260 -1.079 1.00 90.56 92 ASN A O 1
ATOM 722 N N . ARG A 1 93 ? -5.178 6.997 -1.114 1.00 93.50 93 ARG A N 1
ATOM 723 C CA . ARG A 1 93 ? -4.358 7.834 -1.988 1.00 93.50 93 ARG A CA 1
ATOM 724 C C . ARG A 1 93 ? -3.784 7.008 -3.137 1.00 93.50 93 ARG A C 1
ATOM 726 O O . ARG A 1 93 ? -2.718 7.339 -3.625 1.00 93.50 93 ARG A O 1
ATOM 733 N N . GLY A 1 94 ? -4.483 5.960 -3.566 1.00 92.12 94 GLY A N 1
ATOM 734 C CA . GLY A 1 94 ? -4.195 5.282 -4.823 1.00 92.12 94 GLY A CA 1
ATOM 735 C C . GLY A 1 94 ? -4.314 6.246 -6.005 1.00 92.12 94 GLY A C 1
ATOM 736 O O . GLY A 1 94 ? -5.259 7.034 -6.054 1.00 92.12 94 GLY A O 1
ATOM 737 N N . GLU A 1 95 ? -3.368 6.197 -6.938 1.00 93.00 95 GLU A N 1
ATOM 738 C CA . GLU A 1 95 ? -3.378 7.026 -8.147 1.00 93.00 95 GLU A CA 1
ATOM 739 C C . GLU A 1 95 ? -3.322 6.144 -9.398 1.00 93.00 95 GLU A C 1
ATOM 741 O O . GLU A 1 95 ? -2.455 5.269 -9.516 1.00 93.00 95 GLU A O 1
ATOM 746 N N . TYR A 1 96 ? -4.240 6.403 -10.335 1.00 92.25 96 TYR A N 1
ATOM 747 C CA . TYR A 1 96 ? -4.411 5.594 -11.539 1.00 92.25 96 TYR A CA 1
ATOM 748 C C . TYR A 1 96 ? -3.150 5.603 -12.409 1.00 92.25 96 TYR A C 1
ATOM 750 O O . TYR A 1 96 ? -2.626 6.669 -12.737 1.00 92.25 96 TYR A O 1
ATOM 758 N N . ARG A 1 97 ? -2.681 4.417 -12.810 1.00 92.00 97 ARG A N 1
ATOM 759 C CA . ARG A 1 97 ? -1.473 4.180 -13.616 1.00 92.00 97 ARG A CA 1
ATOM 760 C C . ARG A 1 97 ? -0.192 4.793 -13.051 1.00 92.00 97 ARG A C 1
ATOM 762 O O . ARG A 1 97 ? 0.760 5.023 -13.799 1.00 92.00 97 ARG A O 1
ATOM 769 N N . SER A 1 98 ? -0.152 5.076 -11.750 1.00 94.62 98 SER A N 1
ATOM 770 C CA . SER A 1 98 ? 1.059 5.593 -11.116 1.00 94.62 98 SER A CA 1
ATOM 771 C C . SER A 1 98 ? 2.101 4.490 -10.919 1.00 94.62 98 SER A C 1
ATOM 773 O O . SER A 1 98 ? 1.768 3.335 -10.660 1.00 94.62 98 SER A O 1
ATOM 775 N N . THR A 1 99 ? 3.371 4.862 -11.063 1.00 95.19 99 THR A N 1
ATOM 776 C CA . THR A 1 99 ? 4.554 4.023 -10.816 1.00 95.19 99 THR A CA 1
ATOM 777 C C . THR A 1 99 ? 5.244 4.430 -9.521 1.00 95.19 99 THR A C 1
ATOM 779 O O . THR A 1 99 ? 5.003 5.525 -9.008 1.00 95.19 99 THR A O 1
ATOM 782 N N . SER A 1 100 ? 6.161 3.610 -9.002 1.00 95.31 100 SER A N 1
ATOM 783 C CA . SER A 1 100 ? 6.947 3.963 -7.807 1.00 95.31 100 SER A CA 1
ATOM 784 C C . SER A 1 100 ? 7.703 5.291 -7.966 1.00 95.31 100 SER A C 1
ATOM 786 O O . SER A 1 100 ? 7.867 6.035 -7.001 1.00 95.31 100 SER A O 1
ATOM 788 N N . GLU A 1 101 ? 8.105 5.647 -9.191 1.00 94.31 101 GLU A N 1
ATOM 789 C CA . GLU A 1 101 ? 8.787 6.914 -9.467 1.00 94.31 101 GLU A CA 1
ATOM 790 C C . GLU A 1 101 ? 7.849 8.133 -9.378 1.00 94.31 101 GLU A C 1
ATOM 792 O O . GLU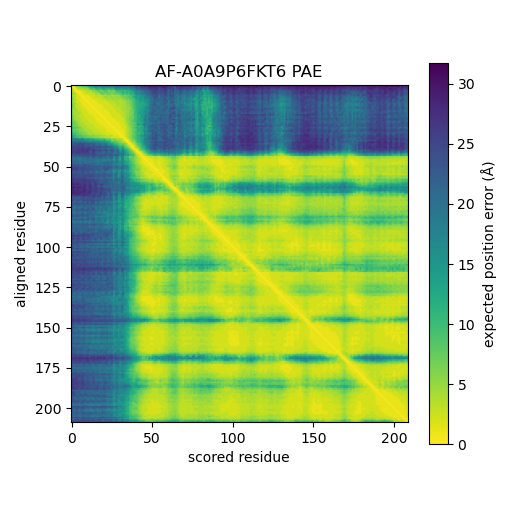 A 1 101 ? 8.294 9.211 -8.985 1.00 94.31 101 GLU A O 1
ATOM 797 N N . ASP A 1 102 ? 6.556 7.990 -9.704 1.00 94.25 102 ASP A N 1
ATOM 798 C CA . ASP A 1 102 ? 5.564 9.078 -9.583 1.00 94.25 102 ASP A CA 1
ATOM 799 C C . ASP A 1 102 ? 5.315 9.480 -8.120 1.00 94.25 102 ASP A C 1
ATOM 801 O O . ASP A 1 102 ? 4.846 10.584 -7.825 1.00 94.25 102 ASP A O 1
ATOM 805 N N . TRP A 1 103 ? 5.665 8.577 -7.206 1.00 95.19 103 TRP A N 1
ATOM 806 C CA . TRP A 1 103 ? 5.584 8.744 -5.764 1.00 95.19 103 TRP A CA 1
ATOM 807 C C . TRP A 1 103 ? 6.902 9.187 -5.125 1.00 95.19 103 TRP A C 1
ATOM 809 O O . TRP A 1 103 ? 6.939 9.400 -3.919 1.00 95.19 103 TRP A O 1
ATOM 819 N N . LEU A 1 104 ? 7.980 9.381 -5.886 1.00 94.62 104 LEU A N 1
ATOM 820 C CA . LEU A 1 104 ? 9.211 9.942 -5.329 1.00 94.62 104 LEU A CA 1
ATOM 821 C C . LEU A 1 104 ? 9.044 11.410 -4.933 1.00 94.62 104 LEU A C 1
ATOM 823 O O . LEU A 1 104 ? 8.232 12.155 -5.485 1.00 94.62 104 LEU A O 1
ATOM 827 N N . HIS A 1 105 ? 9.897 11.861 -4.015 1.00 90.69 105 HIS A N 1
ATOM 828 C CA . HIS A 1 105 ? 10.078 13.288 -3.799 1.00 90.69 105 HIS A CA 1
ATOM 829 C C . HIS A 1 105 ? 10.725 13.928 -5.052 1.00 90.69 105 HIS A C 1
ATOM 831 O O . HIS A 1 105 ? 11.630 13.328 -5.645 1.00 90.69 105 HIS A O 1
ATOM 837 N N . PRO A 1 106 ? 10.341 15.159 -5.455 1.00 88.75 106 PRO A N 1
ATOM 838 C CA . PRO A 1 106 ? 10.896 15.847 -6.628 1.00 88.75 106 PRO A CA 1
ATOM 839 C C . PRO A 1 106 ? 12.430 15.863 -6.713 1.00 88.75 106 PRO A C 1
ATOM 841 O O . PRO A 1 106 ? 13.003 15.831 -7.806 1.00 88.75 106 PRO A O 1
ATOM 844 N N . ALA A 1 107 ? 13.099 15.937 -5.560 1.00 86.75 107 ALA A N 1
ATOM 845 C CA . ALA A 1 107 ? 14.558 15.967 -5.466 1.00 86.75 107 ALA A CA 1
ATOM 846 C C . ALA A 1 107 ? 15.218 14.642 -5.882 1.00 86.75 107 ALA A C 1
ATOM 848 O O . ALA A 1 107 ? 16.307 14.662 -6.447 1.00 86.75 107 ALA A O 1
ATOM 849 N N . ASP A 1 108 ? 14.540 13.517 -5.656 1.00 88.19 108 ASP A N 1
ATOM 850 C CA . ASP A 1 108 ? 15.090 12.177 -5.874 1.00 88.19 108 ASP A CA 1
ATOM 851 C C . ASP A 1 108 ? 14.765 11.624 -7.268 1.00 88.19 108 ASP A C 1
ATOM 853 O O . ASP A 1 108 ? 15.430 10.712 -7.763 1.00 88.19 108 ASP A O 1
ATOM 857 N N . SER A 1 109 ? 13.756 12.195 -7.933 1.00 86.56 109 SER A N 1
ATOM 858 C CA . SER A 1 109 ? 13.371 11.786 -9.280 1.00 86.56 109 SER A CA 1
ATOM 859 C C . SER A 1 109 ? 14.315 12.332 -10.349 1.00 86.56 109 SER A C 1
ATOM 861 O O . SER A 1 109 ? 14.616 13.532 -10.411 1.00 86.56 109 SER A O 1
ATOM 863 N N . LYS A 1 110 ? 14.705 11.444 -11.267 1.00 81.50 110 LYS A N 1
ATOM 864 C CA . LYS A 1 110 ? 15.536 11.762 -12.436 1.00 81.50 110 LYS A CA 1
ATOM 865 C C . LYS A 1 110 ? 14.724 12.327 -13.609 1.00 81.50 110 LYS A C 1
ATOM 867 O O . LYS A 1 110 ? 15.303 12.696 -14.630 1.00 81.50 110 LYS A O 1
ATOM 872 N N . ARG A 1 111 ? 13.394 12.395 -13.493 1.00 81.19 111 ARG A N 1
ATOM 873 C CA . ARG A 1 111 ? 12.514 12.889 -14.561 1.00 81.19 111 ARG A CA 1
ATOM 874 C C . ARG A 1 111 ? 12.638 14.397 -14.761 1.00 81.19 111 ARG A C 1
ATOM 876 O O . ARG A 1 111 ? 12.896 15.153 -13.822 1.00 81.19 111 ARG A O 1
ATOM 883 N N . LYS A 1 112 ? 12.389 14.820 -16.008 1.00 76.62 112 LYS A N 1
ATOM 884 C CA . LYS A 1 112 ? 12.235 16.236 -16.381 1.00 76.62 112 LYS A CA 1
ATOM 885 C C . LYS A 1 112 ? 10.992 16.839 -15.724 1.00 76.62 112 LYS A C 1
ATOM 887 O O . LYS A 1 112 ? 11.079 17.887 -15.096 1.00 76.62 112 LYS A O 1
ATOM 892 N N . GLU A 1 113 ? 9.862 16.147 -15.839 1.00 82.81 113 GLU A N 1
ATOM 893 C CA . GLU A 1 113 ? 8.639 16.464 -15.101 1.00 82.81 113 GLU A CA 1
ATOM 894 C C . GLU A 1 113 ? 8.730 15.862 -13.705 1.00 82.81 113 GLU A C 1
ATOM 896 O O . GLU A 1 113 ? 8.888 14.648 -13.554 1.00 82.81 113 GLU A O 1
ATOM 901 N N . LYS A 1 114 ? 8.680 16.720 -12.687 1.00 83.81 114 LYS A N 1
ATOM 902 C CA . LYS A 1 114 ? 8.877 16.294 -11.307 1.00 83.81 114 LYS A CA 1
ATOM 903 C C . LYS A 1 114 ? 7.611 15.636 -10.746 1.00 83.81 114 LYS A C 1
ATOM 905 O O . LYS A 1 114 ? 6.533 16.210 -10.896 1.00 83.81 114 LYS A O 1
ATOM 910 N N . PRO A 1 115 ? 7.735 14.470 -10.086 1.00 85.44 115 PRO A N 1
ATOM 911 C CA . PRO A 1 115 ? 6.616 13.851 -9.388 1.00 85.44 115 PRO A CA 1
ATOM 912 C C . PRO A 1 115 ? 6.148 14.741 -8.236 1.00 85.44 115 PRO A C 1
ATOM 914 O O . PRO A 1 115 ? 6.962 15.379 -7.574 1.00 85.44 115 PRO A O 1
ATOM 917 N N . ASP A 1 116 ? 4.840 14.777 -7.993 1.00 90.25 116 ASP A N 1
ATOM 918 C CA . ASP A 1 116 ? 4.231 15.608 -6.941 1.00 90.25 116 ASP A CA 1
ATOM 919 C C . ASP A 1 116 ? 3.283 14.801 -6.035 1.00 90.25 116 ASP A C 1
ATOM 921 O O . ASP A 1 116 ? 2.740 15.339 -5.075 1.00 90.25 116 ASP A O 1
ATOM 925 N N . LEU A 1 117 ? 3.065 13.503 -6.294 1.00 94.00 117 LEU A N 1
ATOM 926 C CA . LEU A 1 117 ? 2.066 12.713 -5.557 1.00 94.00 117 LEU A CA 1
ATOM 927 C C . LEU A 1 117 ? 2.403 12.612 -4.068 1.00 94.00 117 LEU A C 1
ATOM 929 O O . LEU A 1 117 ? 1.565 12.927 -3.219 1.00 94.00 117 LEU A O 1
ATOM 933 N N . LEU A 1 118 ? 3.649 12.260 -3.745 1.00 93.12 118 LEU A N 1
ATOM 934 C CA . LEU A 1 118 ? 4.098 12.199 -2.357 1.00 93.12 118 LEU A CA 1
ATOM 935 C C . LEU A 1 118 ? 4.100 13.582 -1.712 1.00 93.12 118 LEU A C 1
ATOM 937 O O . LEU A 1 118 ? 3.614 13.734 -0.597 1.00 93.12 118 LEU A O 1
ATOM 941 N N . THR A 1 119 ? 4.564 14.614 -2.414 1.00 91.69 119 THR A N 1
ATOM 942 C CA . THR A 1 119 ? 4.558 15.988 -1.898 1.00 91.69 119 THR A CA 1
ATOM 943 C C . THR A 1 119 ? 3.141 16.477 -1.584 1.00 91.69 119 THR A C 1
ATOM 945 O O . THR A 1 119 ? 2.936 17.091 -0.537 1.00 91.69 119 THR A O 1
ATOM 948 N N . LYS A 1 120 ? 2.139 16.155 -2.413 1.00 91.00 120 LYS A N 1
ATOM 949 C CA . LYS A 1 120 ? 0.721 16.429 -2.118 1.00 91.00 120 LYS A CA 1
ATOM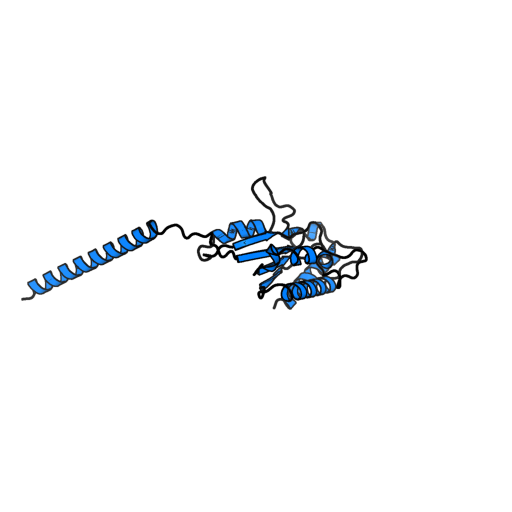 950 C C . LYS A 1 120 ? 0.266 15.732 -0.838 1.00 91.00 120 LYS A C 1
ATOM 952 O O . LYS A 1 120 ? -0.388 16.365 -0.012 1.00 91.00 120 LYS A O 1
ATOM 957 N N . VAL A 1 121 ? 0.637 14.464 -0.644 1.00 90.62 121 VAL A N 1
ATOM 958 C CA . VAL A 1 121 ? 0.302 13.720 0.581 1.00 90.62 121 VAL A CA 1
ATOM 959 C C . VAL A 1 121 ? 0.980 14.339 1.806 1.00 90.62 121 VAL A C 1
ATOM 961 O O . VAL A 1 121 ? 0.336 14.544 2.830 1.00 90.62 121 VAL A O 1
ATOM 964 N N . LEU A 1 122 ? 2.253 14.709 1.689 1.00 89.19 122 LEU A N 1
ATOM 965 C CA . LEU A 1 122 ? 3.032 15.303 2.775 1.00 89.19 122 LEU A CA 1
ATOM 966 C C . LEU A 1 122 ? 2.608 16.735 3.131 1.00 89.19 122 LEU A C 1
ATOM 968 O O . LEU A 1 122 ? 2.913 17.198 4.225 1.00 89.19 122 LEU A O 1
ATOM 972 N N . ARG A 1 123 ? 1.929 17.458 2.235 1.00 89.12 123 ARG A N 1
ATOM 973 C CA . ARG A 1 123 ? 1.426 18.816 2.503 1.00 89.12 123 ARG A CA 1
ATOM 974 C C . ARG A 1 123 ? 0.073 18.828 3.202 1.00 89.12 123 ARG A C 1
ATOM 976 O O . ARG A 1 123 ? -0.2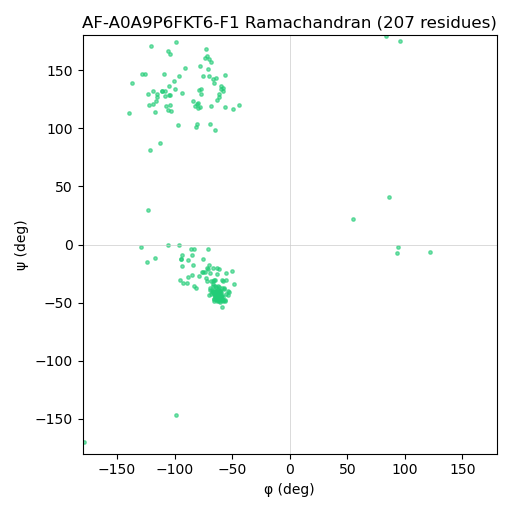33 19.799 3.888 1.00 89.12 123 ARG A O 1
ATOM 983 N N . ASP A 1 124 ? -0.736 17.789 3.028 1.00 87.94 124 ASP A N 1
ATOM 984 C CA . ASP A 1 124 ? -2.066 17.730 3.625 1.00 87.94 124 ASP A CA 1
ATOM 985 C C . ASP A 1 124 ? -1.966 17.363 5.125 1.00 87.94 124 ASP A C 1
ATOM 987 O O . ASP A 1 124 ? -1.512 16.263 5.477 1.00 87.94 124 ASP A O 1
ATOM 991 N N . PRO A 1 125 ? -2.425 18.242 6.042 1.00 84.25 125 PRO A N 1
ATOM 992 C CA . PRO A 1 125 ? -2.419 17.980 7.482 1.00 84.25 125 PRO A CA 1
ATOM 993 C C . PRO A 1 125 ? -3.141 16.690 7.880 1.00 84.25 125 PRO A C 1
ATOM 995 O O . PRO A 1 125 ? -2.866 16.130 8.944 1.00 84.25 125 PRO A O 1
ATOM 998 N N . LYS A 1 126 ? -4.079 16.229 7.047 1.00 82.31 126 LYS A N 1
ATOM 999 C CA . LYS A 1 126 ? -4.848 15.006 7.252 1.00 82.31 126 LYS A CA 1
ATOM 1000 C C . LYS A 1 126 ? -3.974 13.756 7.182 1.00 82.31 126 LYS A C 1
ATOM 1002 O O . LYS A 1 126 ? -4.127 12.877 8.023 1.00 82.31 126 LYS A O 1
ATOM 1007 N N . TYR A 1 127 ? -3.042 13.692 6.230 1.00 84.75 127 TYR A N 1
ATOM 1008 C CA . TYR A 1 127 ? -2.154 12.536 6.062 1.00 84.75 127 TYR A CA 1
ATOM 1009 C C . TYR A 1 127 ? -0.882 12.661 6.901 1.00 84.75 127 TYR A C 1
ATOM 1011 O O . TYR A 1 127 ? -0.355 11.657 7.367 1.00 84.75 127 TYR A O 1
ATOM 1019 N N . LEU A 1 128 ? -0.425 13.884 7.192 1.00 84.88 128 LEU A N 1
ATOM 1020 C CA . LEU A 1 128 ? 0.708 14.110 8.101 1.00 84.88 128 LEU A CA 1
ATOM 1021 C C . LEU A 1 128 ? 0.489 13.527 9.506 1.00 84.88 128 LEU A C 1
ATOM 1023 O O . LEU A 1 128 ? 1.452 13.123 10.169 1.00 84.88 128 LEU A O 1
ATOM 1027 N N . LYS A 1 129 ? -0.773 13.497 9.951 1.00 85.69 129 LYS A N 1
ATOM 1028 C CA . LYS A 1 129 ? -1.210 12.918 11.229 1.00 85.69 129 LYS A CA 1
ATOM 1029 C C . LYS A 1 129 ? -1.478 11.410 11.164 1.00 85.69 129 LYS A C 1
ATOM 1031 O O . LYS A 1 129 ? -1.785 10.841 12.208 1.00 85.69 129 LYS A O 1
ATOM 1036 N N . ALA A 1 130 ? -1.373 10.788 9.985 1.00 89.19 130 ALA A N 1
ATOM 1037 C CA . ALA A 1 130 ? -1.540 9.348 9.839 1.00 89.19 130 ALA A CA 1
ATOM 1038 C C . ALA A 1 130 ? -0.511 8.608 10.692 1.00 89.19 130 ALA A C 1
ATOM 1040 O O . ALA A 1 130 ? 0.667 8.965 10.706 1.00 89.19 130 ALA A O 1
ATOM 1041 N N . GLU A 1 131 ? -0.989 7.604 11.417 1.00 90.94 131 GLU A N 1
ATOM 1042 C CA . GLU A 1 131 ? -0.174 6.782 12.316 1.00 90.94 131 GLU A CA 1
ATOM 1043 C C . GLU A 1 131 ? 0.339 5.546 11.581 1.00 90.94 131 GLU A C 1
ATOM 1045 O O . GLU A 1 131 ? 1.462 5.105 11.814 1.00 90.94 131 GLU A O 1
ATOM 1050 N N . ILE A 1 132 ? -0.463 5.040 10.641 1.00 93.50 132 ILE A N 1
ATOM 1051 C CA . ILE A 1 132 ? -0.114 3.913 9.786 1.00 93.50 132 ILE A CA 1
ATOM 1052 C C . ILE A 1 132 ? -0.110 4.373 8.330 1.00 93.50 132 ILE A C 1
ATOM 1054 O O . ILE A 1 132 ? -1.055 5.017 7.863 1.00 93.50 132 ILE A O 1
ATOM 1058 N N . VAL A 1 133 ? 0.947 4.015 7.608 1.00 94.81 133 VAL A N 1
ATOM 1059 C CA . VAL A 1 133 ? 1.048 4.191 6.161 1.00 94.81 133 VAL A CA 1
ATOM 1060 C C . VAL A 1 133 ? 1.214 2.821 5.523 1.00 94.81 133 VAL A C 1
ATOM 1062 O O . VAL A 1 133 ? 2.161 2.107 5.835 1.00 94.81 133 VAL A O 1
ATOM 1065 N N . ILE A 1 134 ? 0.298 2.452 4.636 1.00 96.12 134 ILE A N 1
ATOM 1066 C CA . ILE A 1 134 ? 0.401 1.234 3.828 1.00 96.12 134 ILE A CA 1
ATOM 1067 C C . ILE A 1 134 ? 0.796 1.660 2.420 1.00 96.12 134 ILE A C 1
ATOM 1069 O O . ILE A 1 134 ? 0.169 2.555 1.856 1.00 96.12 134 ILE A O 1
ATOM 1073 N N . ILE A 1 135 ? 1.833 1.047 1.864 1.00 96.50 135 ILE A N 1
ATOM 1074 C CA . ILE A 1 135 ? 2.367 1.370 0.544 1.00 96.50 135 ILE A CA 1
ATOM 1075 C C . ILE A 1 135 ? 2.196 0.146 -0.352 1.00 96.50 135 ILE A C 1
ATOM 1077 O O . ILE A 1 135 ? 2.830 -0.882 -0.127 1.00 96.50 135 ILE A O 1
ATOM 1081 N N . ALA A 1 136 ? 1.361 0.276 -1.376 1.00 95.69 136 ALA A N 1
ATOM 1082 C CA . ALA A 1 136 ? 1.121 -0.736 -2.398 1.00 95.69 136 ALA A CA 1
ATOM 1083 C C . ALA A 1 136 ? 1.469 -0.143 -3.769 1.00 95.69 136 ALA A C 1
ATOM 1085 O O . ALA A 1 136 ? 0.607 0.378 -4.475 1.00 95.69 136 ALA A O 1
ATOM 1086 N N . LEU A 1 137 ? 2.764 -0.143 -4.088 1.00 96.12 137 LEU A N 1
ATOM 1087 C CA . LEU A 1 137 ? 3.330 0.466 -5.290 1.00 96.12 137 LEU A CA 1
ATOM 1088 C C . LEU A 1 137 ? 4.216 -0.525 -6.036 1.00 96.12 137 LEU A C 1
ATOM 1090 O O . LEU A 1 137 ? 4.935 -1.307 -5.419 1.00 96.12 137 LEU A O 1
ATOM 1094 N N . GLY A 1 138 ? 4.228 -0.402 -7.361 1.00 94.25 138 GLY A N 1
ATOM 1095 C CA . GLY A 1 138 ? 5.185 -1.079 -8.236 1.00 94.25 138 GLY A CA 1
ATOM 1096 C C . GLY A 1 138 ? 4.538 -1.969 -9.291 1.00 94.25 138 GLY A C 1
ATOM 1097 O O . GLY A 1 138 ? 5.241 -2.445 -10.179 1.00 94.25 138 GLY A O 1
ATOM 1098 N N . SER A 1 139 ? 3.213 -2.159 -9.254 1.00 92.50 139 SER A N 1
ATOM 1099 C CA . SER A 1 139 ? 2.511 -2.999 -10.239 1.00 92.50 139 SER A CA 1
ATOM 1100 C C . SER A 1 139 ? 2.637 -2.446 -11.659 1.00 92.50 139 SER A C 1
ATOM 1102 O O . SER A 1 139 ? 2.827 -3.190 -12.618 1.00 92.50 139 SER A O 1
ATOM 1104 N N . ASN A 1 140 ? 2.643 -1.119 -11.790 1.00 94.00 140 ASN A N 1
ATOM 1105 C CA . ASN A 1 140 ? 2.793 -0.434 -13.069 1.00 94.00 140 ASN A CA 1
ATOM 1106 C C . ASN A 1 140 ? 4.251 -0.234 -13.510 1.00 94.00 140 ASN A C 1
ATOM 1108 O O . ASN A 1 140 ? 4.493 0.164 -14.653 1.00 94.00 140 ASN A O 1
ATOM 1112 N N . ASP A 1 141 ? 5.237 -0.513 -12.653 1.00 94.50 141 ASP A N 1
ATOM 1113 C CA . ASP A 1 141 ? 6.651 -0.265 -12.965 1.00 94.50 141 ASP A CA 1
ATOM 1114 C C . ASP A 1 141 ? 7.124 -1.145 -14.126 1.00 94.50 141 ASP A C 1
ATOM 1116 O O . ASP A 1 141 ? 7.869 -0.689 -14.994 1.00 94.50 141 ASP A O 1
ATOM 1120 N N . VAL A 1 142 ? 6.618 -2.381 -14.192 1.00 93.06 142 VAL A N 1
ATOM 1121 C CA . VAL A 1 142 ? 6.911 -3.354 -15.255 1.00 93.06 142 VAL A CA 1
ATOM 1122 C C . VAL A 1 142 ? 6.306 -2.982 -16.613 1.00 93.06 142 VAL A C 1
ATOM 1124 O O . VAL A 1 142 ? 6.793 -3.398 -17.669 1.00 93.06 142 VAL A O 1
ATOM 1127 N N . LEU A 1 143 ? 5.230 -2.191 -16.601 1.00 89.50 143 LEU A N 1
ATOM 1128 C CA . LEU A 1 143 ? 4.542 -1.722 -17.803 1.00 89.50 143 LEU A CA 1
ATOM 1129 C C . LEU A 1 143 ? 5.208 -0.472 -18.385 1.00 89.50 143 LEU A C 1
ATOM 1131 O O . LEU A 1 143 ? 4.992 -0.125 -19.553 1.00 89.50 143 LEU A O 1
ATOM 1135 N N . ARG A 1 144 ? 6.037 0.211 -17.593 1.00 86.44 144 ARG A N 1
ATOM 1136 C CA . ARG A 1 144 ? 6.687 1.445 -18.003 1.00 86.44 144 ARG A CA 1
ATOM 1137 C C . ARG A 1 144 ? 7.912 1.157 -18.865 1.00 86.44 144 ARG A C 1
ATOM 1139 O O . ARG A 1 144 ? 8.866 0.522 -18.436 1.00 86.44 144 ARG A O 1
ATOM 1146 N N . LYS A 1 145 ? 7.898 1.680 -20.094 1.00 81.06 145 LYS A N 1
ATOM 1147 C CA . LYS A 1 145 ? 8.980 1.468 -21.072 1.00 81.06 145 LYS A CA 1
ATOM 1148 C C . LYS A 1 145 ? 10.023 2.583 -21.096 1.00 81.06 145 LYS A C 1
ATOM 1150 O O . LYS A 1 145 ? 11.175 2.306 -21.393 1.00 81.06 145 LYS A O 1
ATOM 1155 N N . ASN A 1 146 ? 9.638 3.828 -20.794 1.00 77.81 146 ASN A N 1
ATOM 1156 C CA . ASN A 1 146 ? 10.506 4.999 -20.961 1.00 77.81 146 ASN A CA 1
ATOM 1157 C C . ASN A 1 146 ? 10.390 6.015 -19.805 1.00 77.81 146 ASN A C 1
ATOM 1159 O O . ASN A 1 146 ? 9.365 6.693 -19.683 1.00 77.81 146 ASN A O 1
ATOM 1163 N N . PRO A 1 147 ? 11.459 6.195 -19.006 1.00 81.12 147 PRO A N 1
ATOM 1164 C CA . PRO A 1 147 ? 12.489 5.186 -18.737 1.00 81.12 147 PRO A CA 1
ATOM 1165 C C . PRO A 1 147 ? 11.865 3.897 -18.185 1.00 81.12 147 PRO A C 1
ATOM 1167 O O . PRO A 1 147 ? 10.865 3.955 -17.469 1.00 81.12 147 PRO A O 1
ATOM 1170 N N . SER A 1 148 ? 12.444 2.746 -18.526 1.00 88.69 148 SER A N 1
ATOM 1171 C CA . SER A 1 148 ? 12.101 1.476 -17.885 1.00 88.69 148 SER A CA 1
ATOM 1172 C C . SER A 1 148 ? 12.516 1.504 -16.418 1.00 88.69 148 SER A C 1
ATOM 1174 O O . SER A 1 148 ? 13.607 1.984 -16.106 1.00 88.69 148 SER A O 1
ATOM 1176 N N . ILE A 1 149 ? 11.681 0.969 -15.531 1.00 93.38 149 ILE A N 1
ATOM 1177 C CA . ILE A 1 149 ? 11.997 0.864 -14.104 1.00 93.38 149 ILE A CA 1
ATOM 1178 C C . ILE A 1 149 ? 12.392 -0.579 -13.807 1.00 93.38 149 ILE A C 1
ATOM 1180 O O . ILE A 1 149 ? 11.561 -1.482 -13.910 1.00 93.38 149 ILE A O 1
ATOM 1184 N N . SER A 1 150 ? 13.649 -0.811 -13.424 1.00 95.50 150 SER A N 1
ATOM 1185 C CA . SER A 1 150 ? 14.091 -2.153 -13.032 1.00 95.50 150 SER A CA 1
ATOM 1186 C C . SER A 1 150 ? 13.516 -2.563 -11.664 1.00 95.50 150 SER A C 1
ATOM 1188 O O . SER A 1 150 ? 13.103 -1.702 -10.877 1.00 95.50 150 SER A O 1
ATOM 1190 N N . PRO A 1 151 ? 13.512 -3.864 -11.324 1.00 96.75 151 PRO A N 1
ATOM 1191 C CA . PRO A 1 151 ? 13.147 -4.318 -9.983 1.00 96.75 151 PRO A CA 1
ATOM 1192 C C . PRO A 1 151 ? 13.947 -3.639 -8.860 1.00 96.75 151 PRO A C 1
ATOM 1194 O O . PRO A 1 151 ? 13.379 -3.227 -7.851 1.00 96.75 151 PRO A O 1
ATOM 1197 N N . HIS A 1 152 ? 15.249 -3.425 -9.067 1.00 96.81 152 HIS A N 1
ATOM 1198 C CA . HIS A 1 152 ? 16.102 -2.718 -8.109 1.00 96.81 152 HIS A CA 1
ATOM 1199 C C . HIS A 1 152 ? 15.773 -1.226 -8.003 1.00 96.81 152 HIS A C 1
ATOM 1201 O O . HIS A 1 152 ? 15.795 -0.675 -6.903 1.00 96.81 152 HIS A O 1
ATOM 1207 N N . ASP A 1 153 ? 15.434 -0.570 -9.117 1.00 95.69 153 ASP A N 1
ATOM 1208 C CA . ASP A 1 153 ? 14.967 0.819 -9.081 1.00 95.69 153 ASP A CA 1
ATOM 1209 C C . ASP A 1 153 ? 13.642 0.932 -8.320 1.00 95.69 153 ASP A C 1
ATOM 1211 O O . ASP A 1 153 ? 13.455 1.884 -7.569 1.00 95.69 153 ASP A O 1
ATOM 1215 N N . THR A 1 154 ? 12.754 -0.061 -8.459 1.00 96.69 154 THR A N 1
ATOM 1216 C CA . THR A 1 154 ? 11.492 -0.123 -7.704 1.00 96.69 154 THR A CA 1
ATOM 1217 C C . THR A 1 154 ? 11.777 -0.146 -6.203 1.00 96.69 154 THR A C 1
ATOM 1219 O O . THR A 1 154 ? 11.296 0.724 -5.480 1.00 96.69 154 THR A O 1
ATOM 1222 N N . LEU A 1 155 ? 12.619 -1.079 -5.735 1.00 97.31 155 LEU A N 1
ATOM 1223 C CA . LEU A 1 155 ? 12.988 -1.167 -4.319 1.00 97.31 155 LEU A CA 1
ATOM 1224 C C . LEU A 1 155 ? 13.628 0.136 -3.825 1.00 97.31 155 LEU A C 1
ATOM 1226 O O . LEU A 1 155 ? 13.193 0.691 -2.819 1.00 97.31 155 LEU A O 1
ATOM 1230 N N . ARG A 1 156 ? 14.604 0.673 -4.565 1.00 96.69 156 ARG A N 1
ATOM 1231 C CA . ARG A 1 156 ? 15.246 1.951 -4.231 1.00 96.69 156 ARG A CA 1
ATOM 1232 C C . ARG A 1 156 ? 14.219 3.077 -4.089 1.00 96.69 156 ARG A C 1
ATOM 1234 O O . ARG A 1 156 ? 14.325 3.901 -3.181 1.00 96.69 156 ARG A O 1
ATOM 1241 N N . ASN A 1 157 ? 13.238 3.145 -4.987 1.00 96.31 157 ASN A N 1
ATOM 1242 C CA . ASN A 1 157 ? 12.201 4.167 -4.919 1.00 96.31 157 ASN A CA 1
ATOM 1243 C C . ASN A 1 157 ? 11.351 4.000 -3.655 1.00 96.31 157 ASN A C 1
ATOM 1245 O O . ASN A 1 157 ? 11.111 4.980 -2.952 1.00 96.31 157 ASN A O 1
ATOM 1249 N N . LEU A 1 158 ? 10.959 2.766 -3.325 1.00 96.88 158 LEU A N 1
ATOM 1250 C CA . LEU A 1 158 ? 10.222 2.454 -2.098 1.00 96.88 158 LEU A CA 1
ATOM 1251 C C . LEU A 1 158 ? 11.015 2.830 -0.840 1.00 96.88 158 LEU A C 1
ATOM 1253 O O . LEU A 1 158 ? 10.453 3.429 0.075 1.00 96.88 158 LEU A O 1
ATOM 1257 N N . GLU A 1 159 ? 12.322 2.563 -0.803 1.00 96.06 159 GLU A N 1
ATOM 1258 C CA . GLU A 1 159 ? 13.196 2.972 0.302 1.00 96.06 159 GLU A CA 1
ATOM 1259 C C . GLU A 1 159 ? 13.203 4.492 0.490 1.00 96.06 159 GLU A C 1
ATOM 1261 O O . GLU A 1 159 ? 13.057 4.983 1.612 1.00 96.06 159 GLU A O 1
ATOM 1266 N N . LEU A 1 160 ? 13.335 5.250 -0.602 1.00 95.62 160 LEU A N 1
ATOM 1267 C CA . LEU A 1 160 ? 13.330 6.714 -0.571 1.00 95.62 160 LEU A CA 1
ATOM 1268 C C . LEU A 1 160 ? 11.974 7.267 -0.116 1.00 95.62 160 LEU A C 1
ATOM 1270 O O . LEU A 1 160 ? 11.928 8.183 0.708 1.00 95.62 160 LEU A O 1
ATOM 1274 N N . ILE A 1 161 ? 10.872 6.672 -0.578 1.00 95.06 161 ILE A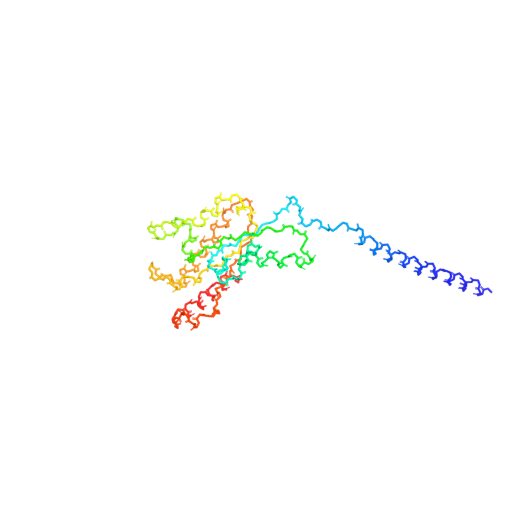 N 1
ATOM 1275 C CA . ILE A 1 161 ? 9.512 7.016 -0.141 1.00 95.06 161 ILE A CA 1
ATOM 1276 C C . ILE A 1 161 ? 9.355 6.754 1.361 1.00 95.06 161 ILE A C 1
ATOM 1278 O O . ILE A 1 161 ? 8.915 7.636 2.102 1.00 95.06 161 ILE A O 1
ATOM 1282 N N . CYS A 1 162 ? 9.770 5.579 1.838 1.00 93.94 162 CYS A N 1
ATOM 1283 C CA . CYS A 1 162 ? 9.758 5.227 3.255 1.00 93.94 162 CYS A CA 1
ATOM 1284 C C . CYS A 1 162 ? 10.585 6.209 4.094 1.00 93.94 162 CYS A C 1
ATOM 1286 O O . CYS A 1 162 ? 10.125 6.666 5.141 1.00 93.94 162 CYS A O 1
ATOM 1288 N N . GLN A 1 163 ? 11.788 6.572 3.641 1.00 92.69 163 GLN A N 1
ATOM 1289 C CA . GLN A 1 163 ? 12.636 7.552 4.323 1.00 92.69 163 GLN A CA 1
ATOM 1290 C C . GLN A 1 163 ? 11.979 8.933 4.384 1.00 92.69 163 GLN A C 1
ATOM 1292 O O . GLN A 1 163 ? 11.995 9.569 5.440 1.00 92.69 163 GLN A O 1
ATOM 1297 N N . ALA A 1 164 ? 11.379 9.392 3.285 1.00 91.88 164 ALA A N 1
ATOM 1298 C CA . ALA A 1 164 ? 10.663 10.661 3.244 1.00 91.88 164 ALA A CA 1
ATOM 1299 C C . ALA A 1 164 ? 9.484 10.663 4.230 1.00 91.88 164 ALA A C 1
ATOM 1301 O O . ALA A 1 164 ? 9.373 11.575 5.048 1.00 91.88 164 ALA A O 1
ATOM 1302 N N . LEU A 1 165 ? 8.666 9.606 4.231 1.00 91.19 165 L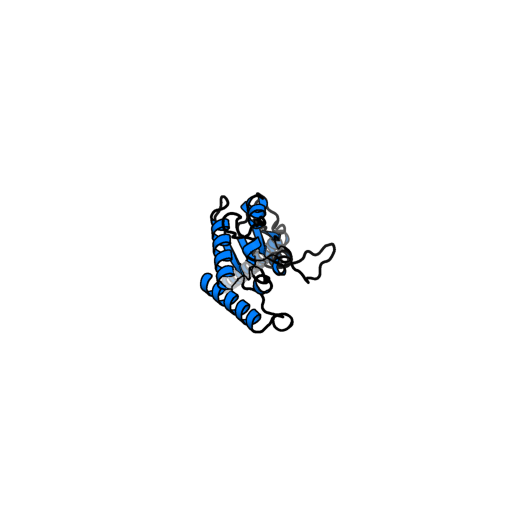EU A N 1
ATOM 1303 C CA . LEU A 1 165 ? 7.532 9.456 5.147 1.00 91.19 165 LEU A CA 1
ATOM 1304 C C . LEU A 1 165 ? 7.972 9.429 6.617 1.00 91.19 165 LEU A C 1
ATOM 1306 O O . LEU A 1 165 ? 7.384 10.138 7.434 1.00 91.19 165 LEU A O 1
ATOM 1310 N N . LYS A 1 166 ? 9.040 8.690 6.953 1.00 89.62 166 LYS A N 1
ATOM 1311 C CA . LYS A 1 166 ? 9.600 8.633 8.319 1.00 89.62 166 LYS A CA 1
ATOM 1312 C C . LYS A 1 166 ? 10.096 9.991 8.812 1.00 89.62 166 LYS A C 1
ATOM 1314 O O . LYS A 1 166 ? 9.939 10.305 9.986 1.00 89.62 166 LYS A O 1
ATOM 1319 N N . ARG A 1 167 ? 10.677 10.809 7.927 1.00 87.25 167 ARG A N 1
ATOM 1320 C CA . ARG A 1 167 ? 11.164 12.161 8.262 1.00 87.25 167 ARG A CA 1
ATOM 1321 C C . ARG A 1 167 ? 10.040 13.187 8.424 1.00 87.25 167 ARG A C 1
ATOM 1323 O O . ARG A 1 167 ? 10.295 14.291 8.894 1.00 87.25 167 ARG A O 1
ATOM 1330 N N . THR A 1 168 ? 8.814 12.857 8.021 1.00 82.00 168 THR A N 1
ATOM 1331 C CA . THR A 1 168 ? 7.694 13.804 8.001 1.00 82.00 168 THR A CA 1
ATOM 1332 C C . THR A 1 168 ? 6.683 13.586 9.125 1.00 82.00 168 THR A C 1
ATOM 1334 O O . THR A 1 168 ? 6.214 12.478 9.389 1.00 82.00 168 THR A O 1
ATOM 1337 N N . GLY A 1 169 ? 6.255 14.694 9.735 1.00 71.19 169 GLY A N 1
ATOM 1338 C CA . GLY A 1 169 ? 5.228 14.736 10.778 1.00 71.19 169 GLY A CA 1
ATOM 1339 C C . GLY A 1 169 ? 5.785 14.742 12.205 1.00 71.19 169 GLY A C 1
ATOM 1340 O O . GLY A 1 169 ? 6.985 14.661 12.426 1.00 71.19 169 GLY A O 1
ATOM 1341 N N . ALA A 1 170 ? 4.883 14.885 13.180 1.00 61.72 170 ALA A N 1
ATOM 1342 C CA . ALA A 1 170 ? 5.230 15.039 14.599 1.00 61.72 170 ALA A CA 1
ATOM 1343 C C . ALA A 1 170 ? 5.250 13.718 15.392 1.00 61.72 170 ALA A C 1
ATOM 1345 O O . ALA A 1 170 ? 5.634 13.706 16.557 1.00 61.72 170 ALA A O 1
ATOM 1346 N N . LYS A 1 171 ? 4.785 12.622 14.784 1.00 70.44 171 LYS A N 1
ATOM 1347 C CA . LYS A 1 171 ? 4.706 11.292 15.393 1.00 70.44 171 LYS A CA 1
ATOM 1348 C C . LYS A 1 171 ? 5.431 10.282 14.519 1.00 70.44 171 LYS A C 1
ATOM 1350 O O . LYS A 1 171 ? 5.382 10.392 13.290 1.00 70.44 171 LYS A O 1
ATOM 1355 N N . GLU A 1 172 ? 6.023 9.291 15.174 1.00 83.06 172 GLU A N 1
ATOM 1356 C CA . GLU A 1 172 ? 6.518 8.081 14.530 1.00 83.06 172 GLU A CA 1
ATOM 1357 C C . GLU A 1 172 ? 5.372 7.380 13.787 1.00 83.06 172 GLU A C 1
ATOM 1359 O O . GLU A 1 172 ? 4.254 7.283 14.300 1.00 83.06 172 GLU A O 1
ATOM 1364 N N . LYS A 1 173 ? 5.640 6.960 12.547 1.00 89.25 173 LYS A N 1
ATOM 1365 C CA . LYS A 1 173 ? 4.670 6.307 11.662 1.00 89.25 173 LYS A CA 1
ATOM 1366 C C . LYS A 1 173 ? 5.057 4.852 11.477 1.00 89.25 173 LYS A C 1
ATOM 1368 O O . LYS A 1 173 ? 6.201 4.568 11.123 1.00 89.25 173 LYS A O 1
ATOM 1373 N N . SER A 1 174 ? 4.098 3.949 11.629 1.00 92.88 174 SER A N 1
ATOM 1374 C CA . SER A 1 174 ? 4.262 2.556 11.223 1.00 92.88 174 SER A CA 1
ATOM 1375 C C . SER A 1 174 ? 4.046 2.453 9.716 1.00 92.88 174 SER A C 1
ATOM 1377 O O . SER A 1 174 ? 2.964 2.766 9.221 1.00 92.88 174 SER A O 1
ATOM 1379 N N . ILE A 1 175 ? 5.078 2.046 8.981 1.00 94.19 175 ILE A N 1
ATOM 1380 C CA . ILE A 1 175 ? 5.028 1.919 7.522 1.00 94.19 175 ILE A CA 1
ATOM 1381 C C . ILE A 1 175 ? 5.025 0.439 7.158 1.00 94.19 175 ILE A C 1
ATOM 1383 O O . ILE A 1 175 ? 5.910 -0.294 7.592 1.00 94.19 175 ILE A O 1
ATOM 1387 N N . TYR A 1 176 ? 4.055 0.028 6.346 1.00 95.56 176 TYR A N 1
ATOM 1388 C CA . TYR A 1 176 ? 3.926 -1.327 5.820 1.00 95.56 176 TYR A CA 1
ATOM 1389 C C . TYR A 1 176 ? 4.070 -1.292 4.301 1.00 95.56 176 TYR A C 1
ATOM 1391 O O . TYR A 1 176 ? 3.336 -0.570 3.626 1.00 95.56 176 TYR A O 1
ATOM 1399 N N . LEU A 1 177 ? 5.018 -2.063 3.773 1.00 95.44 177 LEU A N 1
ATOM 1400 C CA . LEU A 1 177 ? 5.190 -2.271 2.338 1.00 95.44 177 LEU A CA 1
ATOM 1401 C C . LEU A 1 177 ? 4.423 -3.528 1.924 1.00 95.44 177 LEU A C 1
ATOM 1403 O O . LEU A 1 177 ? 4.560 -4.575 2.554 1.00 95.44 177 LEU A O 1
ATOM 1407 N N . CYS A 1 178 ? 3.619 -3.420 0.873 1.00 95.00 178 CYS A N 1
ATOM 1408 C CA . CYS A 1 178 ? 2.944 -4.551 0.255 1.00 95.00 178 CYS A CA 1
ATOM 1409 C C . CYS A 1 178 ? 3.751 -5.057 -0.941 1.00 95.00 178 CYS A C 1
ATOM 1411 O O . CYS A 1 178 ? 4.332 -4.271 -1.690 1.00 95.00 178 CYS A O 1
ATOM 1413 N N . THR A 1 179 ? 3.730 -6.370 -1.146 1.00 95.00 179 THR A N 1
ATOM 1414 C CA . THR A 1 179 ? 4.157 -6.980 -2.405 1.00 95.00 179 THR A CA 1
ATOM 1415 C C . THR A 1 179 ? 3.153 -6.674 -3.518 1.00 95.00 179 THR A C 1
ATOM 1417 O O . THR A 1 179 ? 1.994 -6.324 -3.277 1.00 95.00 179 THR A O 1
ATOM 1420 N N . ILE A 1 180 ? 3.614 -6.790 -4.758 1.00 93.44 180 ILE A N 1
ATOM 1421 C CA . ILE A 1 180 ? 2.819 -6.593 -5.965 1.00 93.44 180 ILE A CA 1
ATOM 1422 C C . ILE A 1 180 ? 1.945 -7.838 -6.185 1.00 93.44 180 ILE A C 1
ATOM 1424 O O . ILE A 1 180 ? 2.475 -8.956 -6.185 1.00 93.44 180 ILE A O 1
ATOM 1428 N N . PRO A 1 181 ? 0.626 -7.686 -6.402 1.00 91.12 181 PRO A N 1
ATOM 1429 C CA . PRO A 1 181 ? -0.227 -8.798 -6.806 1.00 91.12 181 PRO A CA 1
ATOM 1430 C C . PRO A 1 181 ? 0.230 -9.372 -8.154 1.00 91.12 181 PRO A C 1
ATOM 1432 O O . PRO A 1 181 ? 0.346 -8.633 -9.121 1.00 91.12 181 PRO A O 1
ATOM 1435 N N . THR A 1 182 ? 0.457 -10.685 -8.226 1.00 90.38 182 THR A N 1
ATOM 1436 C CA . THR A 1 182 ? 0.882 -11.382 -9.461 1.00 90.38 182 THR A CA 1
ATOM 1437 C C . THR A 1 182 ? -0.235 -12.203 -10.108 1.00 90.38 182 THR A C 1
ATOM 1439 O O . THR A 1 182 ? -0.039 -12.859 -11.133 1.00 90.38 182 THR A O 1
ATOM 1442 N N . ALA A 1 183 ? -1.426 -12.209 -9.505 1.00 87.12 183 ALA A N 1
ATOM 1443 C CA . ALA A 1 183 ? -2.582 -12.902 -10.055 1.00 87.12 183 ALA A CA 1
ATOM 1444 C C . ALA A 1 183 ? -3.048 -12.203 -11.344 1.00 87.12 183 ALA A C 1
ATOM 1446 O O . ALA A 1 183 ? -3.435 -11.038 -11.307 1.00 87.12 183 ALA A O 1
ATOM 1447 N N . GLY A 1 184 ? -3.034 -12.924 -12.469 1.00 83.69 184 GLY A N 1
ATOM 1448 C CA . GLY A 1 184 ? -3.399 -12.396 -13.791 1.00 83.69 184 GLY A CA 1
ATOM 1449 C C . GLY A 1 184 ? -2.222 -11.879 -14.628 1.00 83.69 184 GLY A C 1
ATOM 1450 O O . GLY A 1 184 ? -2.419 -11.508 -15.787 1.00 83.69 184 GLY A O 1
ATOM 1451 N N . ASP A 1 185 ? -0.996 -11.899 -14.091 1.00 87.75 185 ASP A N 1
ATOM 1452 C CA . ASP A 1 185 ? 0.219 -11.516 -14.826 1.00 87.75 185 ASP A CA 1
ATOM 1453 C C . ASP A 1 185 ? 0.432 -12.379 -16.082 1.00 87.75 18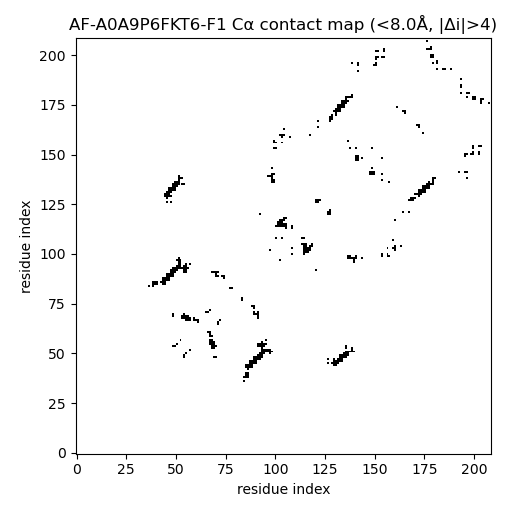5 ASP A C 1
ATOM 1455 O O . ASP A 1 185 ? 0.951 -11.913 -17.092 1.00 87.75 185 ASP A O 1
ATOM 1459 N N . ASP A 1 186 ? -0.009 -13.636 -16.048 1.00 88.12 186 ASP A N 1
ATOM 1460 C CA . ASP A 1 186 ? 0.010 -14.579 -17.168 1.00 88.12 186 ASP A CA 1
ATOM 1461 C C . ASP A 1 186 ? -0.821 -14.142 -18.380 1.00 88.12 186 ASP A C 1
ATOM 1463 O O . ASP A 1 186 ? -0.568 -14.607 -19.490 1.00 88.12 186 ASP A O 1
ATOM 1467 N N . THR A 1 187 ? -1.781 -13.241 -18.181 1.00 88.00 187 THR A N 1
ATOM 1468 C CA . THR A 1 187 ? -2.695 -12.796 -19.235 1.00 88.00 187 THR A CA 1
ATOM 1469 C C . THR A 1 187 ? -2.142 -11.599 -20.015 1.00 88.00 187 THR A C 1
ATOM 1471 O O . THR A 1 187 ? -2.393 -11.473 -21.214 1.00 88.00 187 THR A O 1
ATOM 1474 N N . PHE A 1 188 ? -1.389 -10.710 -19.356 1.00 84.19 188 PHE A N 1
ATOM 1475 C CA . PHE A 1 188 ? -1.007 -9.405 -19.919 1.00 84.19 188 PHE A CA 1
ATOM 1476 C C . PHE A 1 188 ? 0.503 -9.144 -19.970 1.00 84.19 188 PHE A C 1
ATOM 1478 O O . PHE A 1 188 ? 0.926 -8.219 -20.669 1.00 84.19 188 PHE A O 1
ATOM 1485 N N . LEU A 1 189 ? 1.317 -9.926 -19.255 1.00 90.81 189 LEU A N 1
ATOM 1486 C CA . LEU A 1 189 ? 2.763 -9.730 -19.171 1.00 90.81 189 LEU A CA 1
ATOM 1487 C C . LEU A 1 189 ? 3.533 -10.824 -19.911 1.00 90.81 189 LEU A C 1
ATOM 1489 O O . LEU A 1 189 ? 3.158 -11.993 -19.938 1.00 90.81 189 LEU A O 1
ATOM 1493 N N . THR A 1 190 ? 4.670 -10.435 -20.483 1.00 93.12 190 THR A N 1
ATOM 1494 C CA . THR A 1 190 ? 5.647 -11.378 -21.049 1.00 93.12 190 THR A CA 1
ATOM 1495 C C . THR A 1 190 ? 6.410 -12.120 -19.948 1.00 93.12 190 THR A C 1
ATOM 1497 O O . THR A 1 190 ? 6.513 -11.633 -18.827 1.00 93.12 190 THR A O 1
ATOM 1500 N N . ASP A 1 191 ? 7.024 -13.265 -20.260 1.00 93.75 191 ASP A N 1
ATOM 1501 C CA . ASP A 1 191 ? 7.810 -14.059 -19.295 1.00 93.75 191 ASP A CA 1
ATOM 1502 C C . ASP A 1 191 ? 8.882 -13.249 -18.562 1.00 93.75 191 ASP A C 1
ATOM 1504 O O . ASP A 1 191 ? 9.032 -13.376 -17.348 1.00 93.75 191 ASP A O 1
ATOM 1508 N N . ALA A 1 192 ? 9.579 -12.368 -19.283 1.00 92.75 192 ALA A N 1
ATOM 1509 C CA . ALA A 1 192 ? 10.573 -11.474 -18.700 1.00 92.75 192 ALA A CA 1
ATOM 1510 C C . ALA A 1 192 ? 9.940 -10.491 -17.700 1.00 92.75 192 ALA A C 1
ATOM 1512 O O . ALA A 1 192 ? 10.440 -10.317 -16.595 1.00 92.75 192 ALA A O 1
ATOM 1513 N N . GLN A 1 193 ? 8.794 -9.903 -18.048 1.00 92.88 193 GLN A N 1
ATOM 1514 C CA . GLN A 1 193 ? 8.066 -8.991 -17.162 1.00 92.88 193 GLN A CA 1
ATOM 1515 C C . GLN A 1 193 ? 7.522 -9.704 -15.917 1.00 92.88 193 GLN A C 1
ATOM 1517 O O . GLN A 1 193 ? 7.596 -9.165 -14.814 1.00 92.88 193 GLN A O 1
ATOM 1522 N N . ARG A 1 194 ? 7.026 -10.936 -16.073 1.00 94.00 194 ARG A N 1
ATOM 1523 C CA . ARG A 1 194 ? 6.591 -11.773 -14.945 1.00 94.00 194 ARG A CA 1
ATOM 1524 C C . ARG A 1 194 ? 7.753 -12.084 -14.010 1.00 94.00 194 ARG A C 1
ATOM 1526 O O . ARG A 1 194 ? 7.616 -11.962 -12.796 1.00 94.00 194 ARG A O 1
ATOM 1533 N N . HIS A 1 195 ? 8.907 -12.439 -14.573 1.00 94.56 195 HIS A N 1
ATOM 1534 C CA . HIS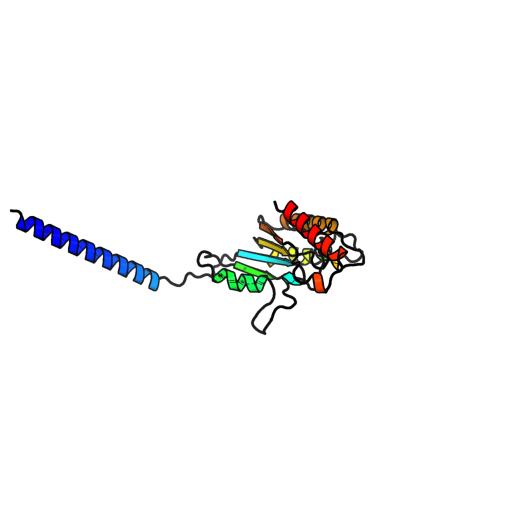 A 1 195 ? 10.123 -12.657 -13.799 1.00 94.56 195 HIS A CA 1
ATOM 1535 C C . HIS A 1 195 ? 10.537 -11.397 -13.026 1.00 94.56 195 HIS A C 1
ATOM 1537 O O . HIS A 1 195 ? 10.811 -11.479 -11.831 1.00 94.56 195 HIS A O 1
ATOM 1543 N N . ASP A 1 196 ? 10.490 -10.227 -13.664 1.00 94.75 196 ASP A N 1
ATOM 1544 C CA . ASP A 1 196 ? 10.799 -8.957 -13.008 1.00 94.75 196 ASP A CA 1
ATOM 1545 C C . ASP A 1 196 ? 9.839 -8.649 -11.845 1.00 94.75 196 ASP A C 1
ATOM 1547 O O . ASP A 1 196 ? 10.278 -8.170 -10.801 1.00 94.75 196 ASP A O 1
ATOM 1551 N N . ASN A 1 197 ? 8.537 -8.931 -11.982 1.00 94.25 197 ASN A N 1
ATOM 1552 C CA . ASN A 1 197 ? 7.566 -8.769 -10.890 1.00 94.25 197 ASN A CA 1
ATOM 1553 C C . ASN A 1 197 ? 7.841 -9.713 -9.716 1.00 94.25 197 ASN A C 1
ATOM 1555 O O . ASN A 1 197 ? 7.787 -9.292 -8.559 1.00 94.25 197 ASN A O 1
ATOM 1559 N N . LEU A 1 198 ? 8.188 -10.970 -9.996 1.00 95.69 198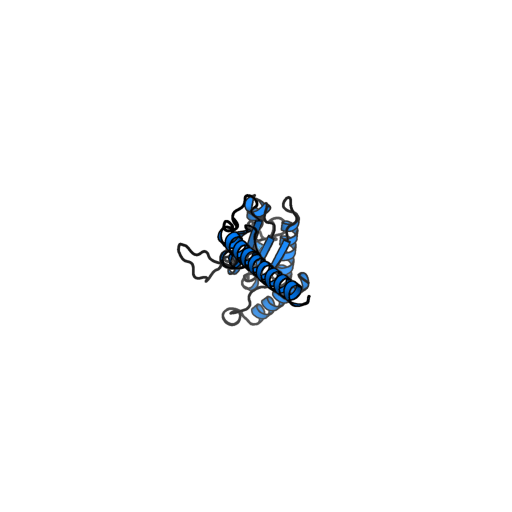 LEU A N 1
ATOM 1560 C CA . LEU A 1 198 ? 8.590 -11.913 -8.952 1.00 95.69 198 LEU A CA 1
ATOM 1561 C C . LEU A 1 198 ? 9.856 -11.437 -8.234 1.00 95.69 198 LEU A C 1
ATOM 1563 O O . LEU A 1 198 ? 9.906 -11.473 -7.005 1.00 95.69 198 LEU A O 1
ATOM 1567 N N . LEU A 1 199 ? 10.841 -10.929 -8.979 1.00 96.81 199 LEU A N 1
ATOM 1568 C CA . LEU A 1 199 ? 12.059 -10.369 -8.401 1.00 96.81 199 LEU A CA 1
ATOM 1569 C C . LEU A 1 199 ? 11.764 -9.127 -7.544 1.00 96.81 199 LEU A C 1
ATOM 1571 O O . LEU A 1 199 ? 12.325 -8.996 -6.461 1.00 96.81 199 LEU A O 1
ATOM 1575 N N . ARG A 1 200 ? 10.848 -8.240 -7.967 1.00 96.44 200 ARG A N 1
ATOM 1576 C CA . ARG A 1 200 ? 10.380 -7.112 -7.135 1.00 96.44 200 ARG A CA 1
ATOM 1577 C C . ARG A 1 200 ? 9.817 -7.600 -5.805 1.00 96.44 200 ARG A C 1
ATOM 1579 O O . ARG A 1 200 ? 10.196 -7.071 -4.766 1.00 96.44 200 ARG A O 1
ATOM 1586 N N . ASN A 1 201 ? 8.954 -8.614 -5.829 1.00 96.62 201 ASN A N 1
ATOM 1587 C CA . ASN A 1 201 ? 8.361 -9.162 -4.610 1.00 96.62 201 ASN A CA 1
ATOM 1588 C C . ASN A 1 201 ? 9.410 -9.771 -3.680 1.00 96.62 201 ASN A C 1
ATOM 1590 O O . ASN A 1 201 ? 9.384 -9.478 -2.491 1.00 96.62 201 ASN A O 1
ATOM 1594 N N . GLN A 1 202 ? 10.366 -10.532 -4.218 1.00 97.19 202 GLN A N 1
ATOM 1595 C CA . GLN A 1 202 ? 11.484 -11.075 -3.437 1.00 97.19 202 GLN A CA 1
ATOM 1596 C C . GLN A 1 202 ? 12.294 -9.961 -2.761 1.00 97.19 202 GLN A C 1
ATOM 1598 O O . GLN A 1 202 ? 12.537 -10.011 -1.559 1.00 97.19 202 GLN A O 1
ATOM 1603 N N . LEU A 1 203 ? 12.647 -8.917 -3.516 1.00 97.44 203 LEU A N 1
ATOM 1604 C CA . LEU A 1 203 ? 13.385 -7.762 -3.004 1.00 97.44 203 LEU A CA 1
ATOM 1605 C C . LEU A 1 203 ? 12.613 -7.000 -1.915 1.00 97.44 203 LEU A C 1
ATOM 1607 O O . LEU A 1 203 ? 13.207 -6.572 -0.927 1.00 97.44 203 LEU A O 1
ATOM 1611 N N . ILE A 1 204 ? 11.298 -6.829 -2.081 1.00 96.06 204 ILE A N 1
ATOM 1612 C CA . ILE A 1 204 ? 10.435 -6.186 -1.080 1.00 96.06 204 ILE A CA 1
ATOM 1613 C C . ILE A 1 204 ? 10.363 -7.042 0.186 1.00 96.06 204 ILE A C 1
ATOM 1615 O O . ILE A 1 204 ? 10.544 -6.515 1.281 1.00 96.06 204 ILE A O 1
ATOM 1619 N N . GLU A 1 205 ? 10.136 -8.349 0.052 1.00 95.19 205 GLU A N 1
ATOM 1620 C CA . GLU A 1 205 ? 10.076 -9.265 1.193 1.00 95.19 205 GLU A CA 1
ATOM 1621 C C . GLU A 1 205 ? 11.381 -9.256 1.986 1.00 95.19 205 GLU A C 1
ATOM 1623 O O . GLU A 1 205 ? 11.350 -9.117 3.208 1.00 95.19 205 GLU A O 1
ATOM 1628 N N . ASP A 1 206 ? 12.521 -9.342 1.301 1.00 95.75 206 ASP A N 1
ATOM 1629 C CA . ASP A 1 206 ? 13.838 -9.339 1.937 1.00 95.75 206 ASP A CA 1
ATOM 1630 C C . ASP A 1 206 ? 14.164 -8.010 2.625 1.00 95.75 206 ASP A C 1
ATOM 1632 O O . ASP A 1 206 ? 14.831 -8.012 3.655 1.00 95.75 206 ASP A O 1
ATOM 1636 N N . TYR A 1 207 ? 13.650 -6.886 2.120 1.00 93.94 207 TYR A N 1
ATOM 1637 C CA . TYR A 1 207 ? 13.761 -5.587 2.788 1.00 93.94 207 TYR A CA 1
ATOM 1638 C C . TYR A 1 207 ?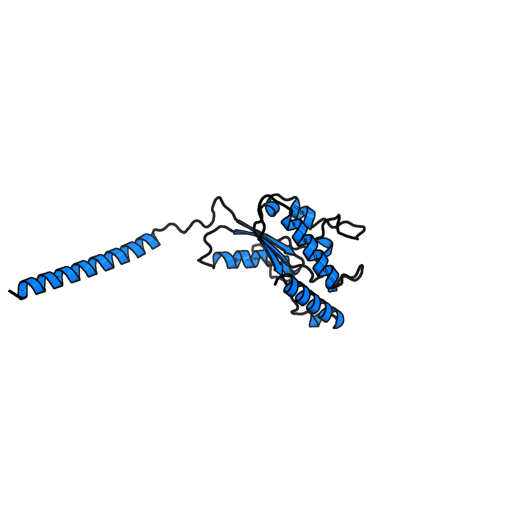 12.869 -5.466 4.038 1.00 93.94 207 TYR A C 1
ATOM 1640 O O . TYR A 1 207 ? 13.178 -4.700 4.950 1.00 93.94 207 TYR A O 1
ATOM 1648 N N . THR A 1 208 ? 11.739 -6.179 4.075 1.00 87.94 208 THR A N 1
ATOM 1649 C CA . THR A 1 208 ? 10.771 -6.107 5.187 1.00 87.94 208 THR A CA 1
ATOM 1650 C C . THR A 1 208 ? 11.042 -7.070 6.344 1.00 87.94 208 THR A C 1
ATOM 1652 O O . THR A 1 208 ? 10.415 -6.915 7.394 1.00 87.94 208 THR A O 1
ATOM 1655 N N . LYS A 1 209 ? 11.926 -8.056 6.154 1.00 80.44 209 LYS A N 1
ATOM 1656 C CA . LYS A 1 209 ? 12.375 -8.994 7.197 1.00 80.44 209 LYS A CA 1
ATOM 1657 C C . LYS A 1 209 ? 13.345 -8.325 8.169 1.00 80.44 209 LYS A C 1
ATOM 1659 O O . LYS A 1 209 ? 13.234 -8.639 9.375 1.00 80.44 209 LYS A O 1
#

Sequence (209 aa):
MGGIQSVFRIVKVFLTVCIFYLKLGFIHLARSLEPALRTKGRYNHSIVIIGDDHALGVGDYTTLTAGSGLAHQLAKELPKESSIRQSWQLFNRGEYRSTSEDWLHPADSKRKEKPDLLTKVLRDPKYLKAEIVIIALGSNDVLRKNPSISPHDTLRNLELICQALKRTGAKEKSIYLCTIPTAGDDTFLTDAQRHDNLLRNQLIEDYTK

Nearest PDB structures (foldseek):
  2q0s-assembly1_F  TM=6.142E-01  e=7.477E-05  Mycolicibacterium smegmatis
  4iyj-assembly1_B  TM=6.124E-01  e=1.712E-03  Bacteroides uniformis ATCC 8492
  4ppy-assembly2_C-2  TM=6.345E-01  e=4.380E-03  Bacteroides fragilis NCTC 9343
  4hf7-assembly1_A-2  TM=5.602E-01  e=2.342E-03  Bacteroides thetaiotaomicron VPI-5482
  9ez8-assembly1_A  TM=3.671E-01  e=2.445E+00  Vicia faba